Protein 3NZN (pdb70)

CATH classification: 3.40.30.10

Organism: Methanosarcina mazei (strain ATCC BAA-159 / DSM 3647 / Goe1 / Go1 / JCM 11833 / OCM 88) (NCBI:txid192952)

Foldseek 3Di:
DFDADPVRHTFKDWADPFAELDEKEWEAAPPDVQQVVVVVLCVVLRYTYMYGHLVRDDDPVNVVSQVLCCVQPVVSAPTWMQGPVPDIDGTNDNVVVVVVSPD/DQDADPVRAGDFWDKDDFAELAAKEWEAAPDDDQQVVQVVLCVVVRYTYIYGHLVRDDDVVSVVVQVLQCVAPVVRHGTWMQGNSPHIDDTNDNVVVCVVSPD

Nearest PDB structures (foldseek):
  3nzn-assembly1_B-3  TM=1.010E+00  e=6.134E-22  Methanosarcina mazei
  5cax-assembly3_C  TM=9.239E-01  e=4.404E-15  Methanosarcina acetivorans C2A
  3ic4-assembly1_A  TM=9.135E-01  e=2.010E-07  Archaeoglobus fulgidus
  7pwe-assembly1_B  TM=8.779E-01  e=1.458E-06  Desulfotalea psychrophila LSv54
  5jpo-assembly1_A  TM=6.197E-01  e=1.443E+00  Homo sapiens

B-factor: mean 17.02, std 9.29, range [7.7, 99.97]

Sequence (206 aa):
SNAVNLFGQKDRGNHVSGVDRGKVIMYGLSTCVWCKKTKKLLTDLGVDFDYVYVDRLEGKEEEEAVEEVRRFNPSVSFPTTIINDEKAIVGFKEKEIRESLGFSNAVNLFGQKDRGNHVSGVDRGKVIMYGLSTCVWCKKTKKLLTDLGVDFDYVYVDRLEGKEEEEAVEEVRRFNPSVSFPTTIINDEKAIVGFKEKEIRESLGF

Structure (mmCIF, N/CA/C/O backbone):
data_3NZN
#
_entry.id   3NZN
#
_cell.length_a   109.423
_cell.length_b   31.542
_cell.length_c   57.935
_cell.angle_alpha   90.00
_cell.angle_beta   109.12
_cell.angle_gamma   90.00
#
_symmetry.space_group_name_H-M   'C 1 2 1'
#
loop_
_entity.id
_entity.type
_entity.pdbx_description
1 polymer Glutaredoxin
2 non-polymer GLYCEROL
3 non-polymer 'SULFATE ION'
4 water water
#
loop_
_atom_site.group_PDB
_atom_site.id
_atom_site.type_symbol
_atom_site.label_atom_id
_atom_site.label_alt_id
_atom_site.label_comp_id
_atom_site.label_asym_id
_atom_site.label_entity_id
_atom_site.label_seq_id
_atom_site.pdbx_PDB_ins_code
_atom_site.Cartn_x
_atom_site.Cartn_y
_atom_site.Cartn_z
_atom_site.occupancy
_atom_site.B_iso_or_equiv
_atom_site.auth_seq_id
_atom_site.auth_comp_id
_atom_site.auth_asym_id
_atom_site.auth_atom_id
_atom_site.pdbx_PDB_model_num
ATOM 1 N N . SER A 1 1 ? 36.745 16.174 2.980 1.00 13.01 1 SER A N 1
ATOM 2 C CA . SER A 1 1 ? 38.242 16.314 2.931 1.00 11.38 1 SER A CA 1
ATOM 3 C C . SER A 1 1 ? 38.768 15.933 4.308 1.00 11.79 1 SER A C 1
ATOM 4 O O . SER A 1 1 ? 38.034 15.842 5.243 1.00 11.68 1 SER A O 1
ATOM 7 N N . ASN A 1 2 ? 40.091 15.731 4.370 1.00 11.97 2 ASN A N 1
ATOM 8 C CA . ASN A 1 2 ? 40.730 15.484 5.679 1.00 12.51 2 ASN A CA 1
ATOM 9 C C . ASN A 1 2 ? 42.138 16.010 5.668 1.00 12.98 2 ASN A C 1
ATOM 10 O O . ASN A 1 2 ? 42.727 16.197 4.651 1.00 14.76 2 ASN A O 1
ATOM 15 N N . ALA A 1 3 ? 42.626 16.184 6.883 1.00 12.19 3 ALA A N 1
ATOM 16 C CA . ALA A 1 3 ? 43.990 16.634 7.138 1.00 11.68 3 ALA A CA 1
ATOM 17 C C . ALA A 1 3 ? 44.650 15.669 8.070 1.00 12.82 3 ALA A C 1
ATOM 18 O O . ALA A 1 3 ? 44.010 15.061 8.870 1.00 13.96 3 ALA A O 1
ATOM 20 N N . VAL A 1 4 ? 45.997 15.552 7.923 1.00 12.03 4 VAL A N 1
ATOM 21 C CA . VAL A 1 4 ? 46.841 14.781 8.859 1.00 13.07 4 VAL A CA 1
ATOM 22 C C . VAL A 1 4 ? 47.797 15.684 9.615 1.00 12.75 4 VAL A C 1
ATOM 23 O O . VAL A 1 4 ? 48.182 16.727 9.127 1.00 15.20 4 VAL A O 1
ATOM 27 N N . ASN A 1 5 ? 48.207 15.175 10.787 1.00 12.23 5 ASN A N 1
ATOM 28 C CA . ASN A 1 5 ? 49.294 15.789 11.531 1.00 12.05 5 ASN A CA 1
ATOM 29 C C . ASN A 1 5 ? 50.631 15.386 10.903 1.00 12.42 5 ASN A C 1
ATOM 30 O O . ASN A 1 5 ? 50.744 14.610 9.944 1.00 13.09 5 ASN A O 1
ATOM 35 N N . LEU A 1 6 ? 51.689 15.844 11.552 1.00 13.44 6 LEU A N 1
ATOM 36 C CA . LEU A 1 6 ? 53.101 15.586 11.059 1.00 13.52 6 LEU A CA 1
ATOM 37 C C . LEU A 1 6 ? 53.398 14.066 11.074 1.00 12.72 6 LEU A C 1
ATOM 38 O O . LEU A 1 6 ? 54.366 13.623 10.408 1.00 16.26 6 LEU A O 1
ATOM 43 N N . PHE A 1 7 ? 52.734 13.345 11.930 1.00 12.49 7 PHE A N 1
ATOM 44 C CA . PHE A 1 7 ? 52.968 11.948 12.129 1.00 12.67 7 PHE A CA 1
ATOM 45 C C . PHE A 1 7 ? 52.090 11.096 11.261 1.00 13.83 7 PHE A C 1
ATOM 46 O O . PHE A 1 7 ? 52.054 9.876 11.486 1.00 15.59 7 PHE A O 1
ATOM 54 N N . GLY A 1 8 ? 51.349 11.719 10.317 1.00 14.06 8 GLY A N 1
ATOM 55 C CA . GLY A 1 8 ? 50.574 11.001 9.391 1.00 14.22 8 GLY A CA 1
ATOM 56 C C . GLY A 1 8 ? 49.197 10.563 9.835 1.00 12.54 8 GLY A C 1
ATOM 57 O O . GLY A 1 8 ? 48.549 9.823 9.118 1.00 15.52 8 GLY A O 1
ATOM 58 N N . GLN A 1 9 ? 48.790 10.944 11.034 1.00 12.26 9 GLN A N 1
ATOM 59 C CA . GLN A 1 9 ? 47.524 10.594 11.597 1.00 12.59 9 GLN A CA 1
ATOM 60 C C . GLN A 1 9 ? 46.475 11.664 11.250 1.00 12.55 9 GLN A C 1
ATOM 61 O O . GLN A 1 9 ? 46.660 12.848 11.378 1.00 12.49 9 GLN A O 1
ATOM 67 N N . LYS A 1 10 ? 45.270 11.220 10.821 1.00 12.93 10 LYS A N 1
ATOM 68 C CA . LYS A 1 10 ? 44.184 12.080 10.540 1.00 12.34 10 LYS A CA 1
ATOM 69 C C . LYS A 1 10 ? 43.779 12.879 11.755 1.00 11.80 10 LYS A C 1
ATOM 70 O O . LYS A 1 10 ? 43.542 12.275 12.825 1.00 14.77 10 LYS A O 1
ATOM 76 N N . ASP A 1 11 ? 43.761 14.210 11.635 1.00 10.68 11 ASP A N 1
ATOM 77 C CA . ASP A 1 11 ? 43.423 15.022 12.785 1.00 11.50 11 ASP A CA 1
ATOM 78 C C . ASP A 1 11 ? 42.144 15.879 12.597 1.00 10.62 11 ASP A C 1
ATOM 79 O O . ASP A 1 11 ? 41.660 16.433 13.523 1.00 11.99 11 ASP A O 1
ATOM 84 N N . ARG A 1 12 ? 41.623 15.940 11.348 1.00 11.19 12 ARG A N 1
ATOM 85 C CA . ARG A 1 12 ? 40.431 16.753 11.029 1.00 11.82 12 ARG A CA 1
ATOM 86 C C . ARG A 1 12 ? 39.845 16.210 9.785 1.00 11.73 12 ARG A C 1
ATOM 87 O O . ARG A 1 12 ? 40.524 15.736 8.919 1.00 12.73 12 ARG A O 1
ATOM 95 N N . GLY A 1 13 ? 38.518 16.332 9.678 1.00 13.01 13 GLY A N 1
ATOM 96 C CA . GLY A 1 13 ? 37.776 16.115 8.415 1.00 13.76 13 GLY A CA 1
ATOM 97 C C . GLY A 1 13 ? 36.706 17.173 8.268 1.00 12.44 13 GLY A C 1
ATOM 98 O O . GLY A 1 13 ? 36.140 17.639 9.204 1.00 13.89 13 GLY A O 1
ATOM 99 N N . ASN A 1 14 ? 36.362 17.398 6.997 1.00 11.66 14 ASN A N 1
ATOM 100 C CA . ASN A 1 14 ? 35.298 18.344 6.621 1.00 12.93 14 ASN A CA 1
ATOM 101 C C . ASN A 1 14 ? 34.433 17.725 5.558 1.00 12.19 14 ASN A C 1
ATOM 102 O O . ASN A 1 14 ? 34.888 17.501 4.503 1.00 14.45 14 ASN A O 1
ATOM 107 N N . HIS A 1 15 ? 33.226 17.446 5.979 1.00 12.47 15 HIS A N 1
ATOM 108 C CA . HIS A 1 15 ? 32.251 16.904 5.034 1.00 12.42 15 HIS A CA 1
ATOM 109 C C . HIS A 1 15 ? 31.392 18.068 4.547 1.00 12.23 15 HIS A C 1
ATOM 110 O O . HIS A 1 15 ? 30.595 18.624 5.307 1.00 13.77 15 HIS A O 1
ATOM 117 N N . VAL A 1 16 ? 31.501 18.408 3.273 1.00 12.31 16 VAL A N 1
ATOM 118 C CA . VAL A 1 16 ? 30.906 19.586 2.706 1.00 12.87 16 VAL A CA 1
ATOM 119 C C . VAL A 1 16 ? 30.279 19.245 1.334 1.00 12.98 16 VAL A C 1
ATOM 120 O O . VAL A 1 16 ? 30.200 20.081 0.429 1.00 18.12 16 VAL A O 1
ATOM 124 N N . SER A 1 17 ? 29.675 18.063 1.247 1.00 12.90 17 SER A N 1
ATOM 125 C CA . SER A 1 17 ? 29.012 17.602 0.051 1.00 13.10 17 SER A CA 1
ATOM 126 C C . SER A 1 17 ? 27.604 17.106 0.260 1.00 13.06 17 SER A C 1
ATOM 127 O O . SER A 1 17 ? 27.074 16.464 -0.584 1.00 17.23 17 SER A O 1
ATOM 130 N N . GLY A 1 18 ? 27.031 17.474 1.394 1.00 12.11 18 GLY A N 1
ATOM 131 C CA . GLY A 1 18 ? 25.658 17.130 1.702 1.00 11.89 18 GLY A CA 1
ATOM 132 C C . GLY A 1 18 ? 24.819 18.338 1.897 1.00 11.42 18 GLY A C 1
ATOM 133 O O . GLY A 1 18 ? 24.889 19.260 1.073 1.00 13.44 18 GLY A O 1
ATOM 134 N N . VAL A 1 19 ? 23.995 18.356 2.928 1.00 10.95 19 VAL A N 1
ATOM 135 C CA . VAL A 1 19 ? 23.085 19.459 3.173 1.00 11.82 19 VAL A CA 1
ATOM 136 C C . VAL A 1 19 ? 23.680 20.543 3.986 1.00 11.36 19 VAL A C 1
ATOM 137 O O . VAL A 1 19 ? 24.249 20.266 5.105 1.00 10.76 19 VAL A O 1
ATOM 141 N N . ASP A 1 20 ? 23.691 21.776 3.483 1.00 11.55 20 ASP A N 1
ATOM 142 C CA . ASP A 1 20 ? 24.232 22.896 4.258 1.00 11.26 20 ASP A CA 1
ATOM 143 C C . ASP A 1 20 ? 23.287 23.222 5.389 1.00 11.26 20 ASP A C 1
ATOM 144 O O . ASP A 1 20 ? 22.159 23.707 5.159 1.00 11.63 20 ASP A O 1
ATOM 149 N N . ARG A 1 21 ? 23.745 23.039 6.632 1.00 11.11 21 ARG A N 1
ATOM 150 C CA . ARG A 1 21 ? 23.079 23.507 7.824 1.00 10.51 21 ARG A CA 1
ATOM 151 C C . ARG A 1 21 ? 23.936 24.564 8.567 1.00 10.50 21 ARG A C 1
ATOM 152 O O . ARG A 1 21 ? 23.756 24.761 9.754 1.00 10.89 21 ARG A O 1
ATOM 160 N N . GLY A 1 22 ? 24.825 25.188 7.832 1.00 10.73 22 GLY A N 1
ATOM 161 C CA . GLY A 1 22 ? 25.746 26.170 8.386 1.00 10.48 22 GLY A CA 1
ATOM 162 C C . GLY A 1 22 ? 26.955 25.499 9.062 1.00 10.36 22 GLY A C 1
ATOM 163 O O . GLY A 1 22 ? 27.270 24.357 8.847 1.00 11.74 22 GLY A O 1
ATOM 164 N N . LYS A 1 23 ? 27.611 26.218 9.944 1.00 11.28 23 LYS A N 1
ATOM 165 C CA . LYS A 1 23 ? 28.835 25.727 10.563 1.00 11.28 23 LYS A CA 1
ATOM 166 C C . LYS A 1 23 ? 28.417 24.707 11.625 1.00 10.73 23 LYS A C 1
ATOM 167 O O . LYS A 1 23 ? 27.723 25.034 12.567 1.00 13.27 23 LYS A O 1
ATOM 173 N N . VAL A 1 24 ? 28.903 23.499 11.500 1.00 9.61 24 VAL A N 1
ATOM 174 C CA . VAL A 1 24 ? 28.687 22.456 12.465 1.00 10.09 24 VAL A CA 1
ATOM 175 C C . VAL A 1 24 ? 30.065 21.783 12.679 1.00 9.15 24 VAL A C 1
ATOM 176 O O . VAL A 1 24 ? 30.609 21.284 11.735 1.00 11.02 24 VAL A O 1
ATOM 180 N N . ILE A 1 25 ? 30.536 21.799 13.938 1.00 9.96 25 ILE A N 1
ATOM 181 C CA . ILE A 1 25 ? 31.877 21.247 14.228 1.00 9.99 25 ILE A CA 1
ATOM 182 C C . ILE A 1 25 ? 31.834 20.386 15.490 1.00 9.38 25 ILE A C 1
ATOM 183 O O . ILE A 1 25 ? 31.363 20.774 16.466 1.00 10.16 25 ILE A O 1
ATOM 188 N N . MET A 1 26 ? 32.297 19.154 15.290 1.00 8.68 26 MET A N 1
ATOM 189 C CA . MET A 1 26 ? 32.448 18.244 16.428 1.00 8.85 26 MET A CA 1
ATOM 190 C C . MET A 1 26 ? 33.940 18.156 16.853 1.00 8.81 26 MET A C 1
ATOM 191 O O . MET A 1 26 ? 34.747 17.810 16.092 1.00 10.20 26 MET A O 1
ATOM 196 N N . TYR A 1 27 ? 34.181 18.598 18.090 1.00 8.44 27 TYR A N 1
ATOM 197 C CA . TYR A 1 27 ? 35.482 18.339 18.743 1.00 8.96 27 TYR A CA 1
ATOM 198 C C . TYR A 1 27 ? 35.415 17.002 19.476 1.00 9.48 27 TYR A C 1
ATOM 199 O O . TYR A 1 27 ? 34.610 16.787 20.261 1.00 9.68 27 TYR A O 1
ATOM 208 N N . GLY A 1 28 ? 36.380 16.145 19.122 1.00 9.40 28 GLY A N 1
ATOM 209 C CA . GLY A 1 28 ? 36.417 14.834 19.724 1.00 9.48 28 GLY A CA 1
ATOM 210 C C . GLY A 1 28 ? 37.850 14.361 20.019 1.00 9.34 28 GLY A C 1
ATOM 211 O O . GLY A 1 28 ? 38.801 15.135 19.852 1.00 9.97 28 GLY A O 1
ATOM 212 N N . LEU A 1 29 ? 37.973 13.121 20.395 1.00 10.14 29 LEU A N 1
ATOM 213 C CA . LEU A 1 29 ? 39.262 12.449 20.539 1.00 10.66 29 LEU A CA 1
ATOM 214 C C . LEU A 1 29 ? 39.264 11.250 19.590 1.00 10.85 29 LEU A C 1
ATOM 215 O O . LEU A 1 29 ? 38.218 10.642 19.377 1.00 12.07 29 LEU A O 1
ATOM 220 N N . SER A 1 30 ? 40.416 10.881 19.072 1.00 11.27 30 SER A N 1
ATOM 221 C CA . SER A 1 30 ? 40.533 9.798 18.180 1.00 12.97 30 SER A CA 1
ATOM 222 C C . SER A 1 30 ? 40.138 8.421 18.752 1.00 13.47 30 SER A C 1
ATOM 223 O O . SER A 1 30 ? 39.748 7.528 18.070 1.00 17.93 30 SER A O 1
ATOM 226 N N . THR A 1 31 ? 40.316 8.313 20.054 1.00 14.31 31 THR A N 1
ATOM 227 C CA . THR A 1 31 ? 39.952 7.173 20.904 1.00 17.04 31 THR A CA 1
ATOM 228 C C . THR A 1 31 ? 38.778 7.599 21.744 1.00 18.57 31 THR A C 1
ATOM 229 O O . THR A 1 31 ? 38.982 8.280 22.707 1.00 21.55 31 THR A O 1
ATOM 233 N N . CYS A 1 32 ? 37.573 7.577 21.276 1.00 16.84 32 CYS A N 1
ATOM 234 C CA . CYS A 1 32 ? 36.420 8.024 22.038 1.00 14.34 32 CYS A CA 1
ATOM 235 C C . CYS A 1 32 ? 35.203 7.422 21.298 1.00 13.98 32 CYS A C 1
ATOM 236 O O . CYS A 1 32 ? 34.791 7.864 20.242 1.00 13.48 32 CYS A O 1
ATOM 239 N N . VAL A 1 33 ? 34.649 6.383 21.886 1.00 13.47 33 VAL A N 1
ATOM 240 C CA . VAL A 1 33 ? 33.480 5.661 21.315 1.00 15.05 33 VAL A CA 1
ATOM 241 C C . VAL A 1 33 ? 32.312 6.554 21.096 1.00 12.39 33 VAL A C 1
ATOM 242 O O . VAL A 1 33 ? 31.627 6.425 20.083 1.00 14.34 33 VAL A O 1
ATOM 246 N N . TRP A 1 34 ? 32.028 7.454 22.006 1.00 12.22 34 TRP A N 1
ATOM 247 C CA . TRP A 1 34 ? 30.906 8.324 21.843 1.00 12.86 34 TRP A CA 1
ATOM 248 C C . TRP A 1 34 ? 31.110 9.403 20.812 1.00 10.71 34 TRP A C 1
ATOM 249 O O . TRP A 1 34 ? 30.156 9.882 20.199 1.00 11.55 34 TRP A O 1
ATOM 260 N N . CYS A 1 35 ? 32.370 9.799 20.631 1.00 11.68 35 CYS A N 1
ATOM 261 C CA . CYS A 1 35 ? 32.720 10.710 19.559 1.00 10.25 35 CYS A CA 1
ATOM 262 C C . CYS A 1 35 ? 32.456 10.026 18.250 1.00 10.50 35 CYS A C 1
ATOM 263 O O . CYS A 1 35 ? 31.874 10.618 17.316 1.00 11.60 35 CYS A O 1
ATOM 266 N N . LYS A 1 36 ? 32.824 8.755 18.116 1.00 11.34 36 LYS A N 1
ATOM 267 C CA . LYS A 1 36 ? 32.602 8.050 16.861 1.00 11.49 36 LYS A CA 1
ATOM 268 C C . LYS A 1 36 ? 31.096 7.877 16.588 1.00 11.32 36 LYS A C 1
ATOM 269 O O . LYS A 1 36 ? 30.641 8.006 15.456 1.00 12.04 36 LYS A O 1
ATOM 275 N N . LYS A 1 37 ? 30.331 7.646 17.637 1.00 11.19 37 LYS A N 1
ATOM 276 C CA . LYS A 1 37 ? 28.904 7.509 17.466 1.00 11.91 37 LYS A CA 1
ATOM 277 C C . LYS A 1 37 ? 28.293 8.847 17.038 1.00 10.72 37 LYS A C 1
ATOM 278 O O . LYS A 1 37 ? 27.334 8.878 16.238 1.00 11.41 37 LYS A O 1
ATOM 284 N N . THR A 1 38 ? 28.762 9.966 17.550 1.00 10.69 38 THR A N 1
ATOM 285 C CA . THR A 1 38 ? 28.342 11.277 17.104 1.00 10.06 38 THR A CA 1
ATOM 286 C C . THR A 1 38 ? 28.708 11.560 15.692 1.00 10.01 38 THR A C 1
ATOM 287 O O . THR A 1 38 ? 27.823 12.051 14.905 1.00 10.33 38 THR A O 1
ATOM 291 N N . LYS A 1 39 ? 29.908 11.241 15.244 1.00 10.50 39 LYS A N 1
ATOM 292 C CA . LYS A 1 39 ? 30.285 11.352 13.877 1.00 10.75 39 LYS A CA 1
ATOM 293 C C . LYS A 1 39 ? 29.355 10.532 12.972 1.00 10.63 39 LYS A C 1
ATOM 294 O O . LYS A 1 39 ? 28.978 11.006 11.921 1.00 10.69 39 LYS A O 1
ATOM 300 N N . LYS A 1 40 ? 29.066 9.300 13.387 1.00 10.58 40 LYS A N 1
ATOM 301 C CA . LYS A 1 40 ? 28.160 8.443 12.611 1.00 10.71 40 LYS A CA 1
ATOM 302 C C . LYS A 1 40 ? 26.759 9.063 12.495 1.00 9.63 40 LYS A C 1
ATOM 303 O O . LYS A 1 40 ? 26.146 8.958 11.428 1.00 10.86 40 LYS A O 1
ATOM 309 N N . LEU A 1 41 ? 26.256 9.660 13.558 1.00 9.93 41 LEU A N 1
ATOM 310 C CA . LEU A 1 41 ? 24.941 10.337 13.506 1.00 9.73 41 LEU A CA 1
ATOM 311 C C . LEU A 1 41 ? 25.017 11.447 12.521 1.00 9.82 41 LEU A C 1
ATOM 312 O O . LEU A 1 41 ? 24.074 11.578 11.653 1.00 10.12 41 LEU A O 1
ATOM 317 N N . LEU A 1 42 ? 26.017 12.342 12.564 1.00 9.25 42 LEU A N 1
ATOM 318 C CA . LEU A 1 42 ? 26.135 13.436 11.639 1.00 8.86 42 LEU A CA 1
ATOM 319 C C . LEU A 1 42 ? 26.238 12.935 10.209 1.00 9.74 42 LEU A C 1
ATOM 320 O O . LEU A 1 42 ? 25.578 13.522 9.321 1.00 10.43 42 LEU A O 1
ATOM 325 N N . THR A 1 43 ? 26.961 11.856 9.995 1.00 9.46 43 THR A N 1
ATOM 326 C CA . THR A 1 43 ? 27.078 11.281 8.686 1.00 10.59 43 THR A CA 1
ATOM 327 C C . THR A 1 43 ? 25.662 10.780 8.218 1.00 10.16 43 THR A C 1
ATOM 328 O O . THR A 1 43 ? 25.243 11.003 7.101 1.00 10.63 43 THR A O 1
ATOM 332 N N . ASP A 1 44 ? 24.972 10.095 9.109 1.00 9.85 44 ASP A N 1
ATOM 333 C CA . ASP A 1 44 ? 23.697 9.478 8.740 1.00 10.05 44 ASP A CA 1
ATOM 334 C C . ASP A 1 44 ? 22.613 10.493 8.533 1.00 9.74 44 ASP A C 1
ATOM 335 O O . ASP A 1 44 ? 21.623 10.174 7.823 1.00 11.11 44 ASP A O 1
ATOM 340 N N . LEU A 1 45 ? 22.717 11.701 9.080 1.00 9.59 45 LEU A N 1
ATOM 341 C CA . LEU A 1 45 ? 21.755 12.816 8.847 1.00 9.60 45 LEU A CA 1
ATOM 342 C C . LEU A 1 45 ? 22.034 13.477 7.544 1.00 9.30 45 LEU A C 1
ATOM 343 O O . LEU A 1 45 ? 21.214 14.263 7.047 1.00 10.68 45 LEU A O 1
ATOM 348 N N . GLY A 1 46 ? 23.236 13.268 6.937 1.00 9.76 46 GLY A N 1
ATOM 349 C CA . GLY A 1 46 ? 23.503 13.872 5.595 1.00 9.99 46 GLY A CA 1
ATOM 350 C C . GLY A 1 46 ? 23.891 15.323 5.628 1.00 8.99 46 GLY A C 1
ATOM 351 O O . GLY A 1 46 ? 23.893 15.956 4.590 1.00 10.48 46 GLY A O 1
ATOM 352 N N . VAL A 1 47 ? 24.186 15.847 6.824 1.00 9.44 47 VAL A N 1
ATOM 353 C CA . VAL A 1 47 ? 24.515 17.278 6.994 1.00 9.82 47 VAL A CA 1
ATOM 354 C C . VAL A 1 47 ? 26.045 17.546 6.709 1.00 9.53 47 VAL A C 1
ATOM 355 O O . VAL A 1 47 ? 26.861 16.648 6.921 1.00 10.95 47 VAL A O 1
ATOM 359 N N . ASP A 1 48 ? 26.321 18.704 6.282 1.00 9.62 48 ASP A N 1
ATOM 360 C CA . ASP A 1 48 ? 27.726 19.170 6.213 1.00 9.12 48 ASP A CA 1
ATOM 361 C C . ASP A 1 48 ? 28.155 19.364 7.669 1.00 8.92 48 ASP A C 1
ATOM 362 O O . ASP A 1 48 ? 27.524 19.914 8.517 1.00 9.93 48 ASP A O 1
ATOM 367 N N . PHE A 1 49 ? 29.415 18.891 7.952 1.00 9.39 49 PHE A N 1
ATOM 368 C CA . PHE A 1 49 ? 30.024 19.102 9.285 1.00 9.41 49 PHE A CA 1
ATOM 369 C C . PHE A 1 49 ? 31.537 18.881 9.150 1.00 9.11 49 PHE A C 1
ATOM 370 O O . PHE A 1 49 ? 31.997 18.235 8.303 1.00 9.78 49 PHE A O 1
ATOM 378 N N . ASP A 1 50 ? 32.182 19.521 10.137 1.00 9.86 50 ASP A N 1
ATOM 379 C CA . ASP A 1 50 ? 33.611 19.274 10.370 1.00 9.48 50 ASP A CA 1
ATOM 380 C C . ASP A 1 50 ? 33.755 18.518 11.684 1.00 9.46 50 ASP A C 1
ATOM 381 O O . ASP A 1 50 ? 33.021 18.643 12.582 1.00 9.63 50 ASP A O 1
ATOM 386 N N . TYR A 1 51 ? 34.921 17.821 11.748 1.00 10.65 51 TYR A N 1
ATOM 387 C CA . TYR A 1 51 ? 35.333 17.176 13.025 1.00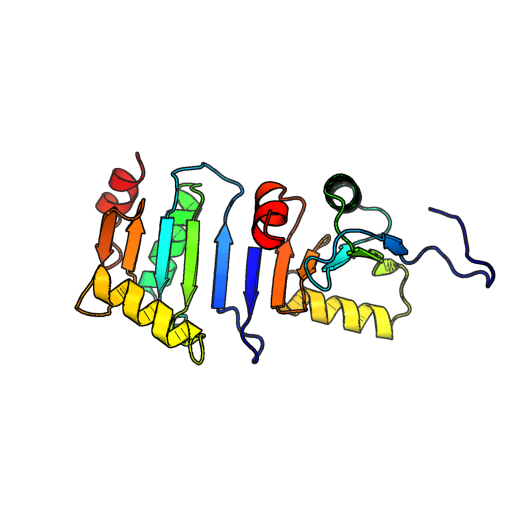 10.88 51 TYR A CA 1
ATOM 388 C C . TYR A 1 51 ? 36.871 17.371 13.184 1.00 11.04 51 TYR A C 1
ATOM 389 O O . TYR A 1 51 ? 37.585 17.528 12.243 1.00 11.72 51 TYR A O 1
ATOM 398 N N . VAL A 1 52 ? 37.202 17.400 14.482 1.00 9.77 52 VAL A N 1
ATOM 399 C CA . VAL A 1 52 ? 38.637 17.605 14.912 1.00 9.73 52 VAL A CA 1
ATOM 400 C C . VAL A 1 52 ? 38.877 16.615 16.016 1.00 10.72 52 VAL A C 1
ATOM 401 O O . VAL A 1 52 ? 38.143 16.481 16.957 1.00 11.73 52 VAL A O 1
ATOM 405 N N . TYR A 1 53 ? 40.074 15.909 15.863 1.00 9.70 53 TYR A N 1
ATOM 406 C CA . TYR A 1 53 ? 40.531 15.039 16.922 1.00 9.88 53 TYR A CA 1
ATOM 407 C C . TYR A 1 53 ? 41.596 15.782 17.754 1.00 9.32 53 TYR A 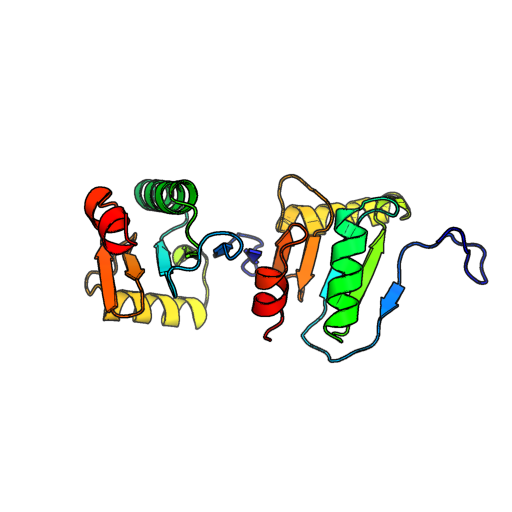C 1
ATOM 408 O O . TYR A 1 53 ? 42.765 15.958 17.252 1.00 10.37 53 TYR A O 1
ATOM 417 N N . VAL A 1 54 ? 41.220 16.312 18.827 1.00 9.98 54 VAL A N 1
ATOM 418 C CA . VAL A 1 54 ? 42.037 17.264 19.569 1.00 11.43 54 VAL A CA 1
ATOM 419 C C . VAL A 1 54 ? 43.370 16.504 20.071 1.00 11.69 54 VAL A C 1
ATOM 420 O O . VAL A 1 54 ? 44.423 17.217 20.071 1.00 13.34 54 VAL A O 1
ATOM 424 N N . ASP A 1 55 ? 43.278 15.274 20.345 1.00 12.54 55 ASP A N 1
ATOM 425 C CA . ASP A 1 55 ? 44.483 14.565 20.801 1.00 13.57 55 ASP A CA 1
ATOM 426 C C . ASP A 1 55 ? 45.439 14.342 19.691 1.00 14.35 55 ASP A C 1
ATOM 427 O O . ASP A 1 55 ? 46.600 13.945 19.986 1.00 18.95 55 ASP A O 1
ATOM 432 N N . ARG A 1 56 ? 45.153 14.592 18.424 1.00 12.08 56 ARG A N 1
ATOM 433 C CA . ARG A 1 56 ? 46.046 14.487 17.316 1.00 11.31 56 ARG A CA 1
ATOM 434 C C . ARG A 1 56 ? 46.635 15.804 16.893 1.00 11.26 56 ARG A C 1
ATOM 435 O O . ARG A 1 56 ? 47.361 15.870 15.952 1.00 12.79 56 ARG A O 1
ATOM 443 N N . LEU A 1 57 ? 46.289 16.854 17.602 1.00 13.57 57 LEU A N 1
ATOM 444 C CA . LEU A 1 57 ? 46.831 18.172 17.289 1.00 15.22 57 LEU A CA 1
ATOM 445 C C . LEU A 1 57 ? 48.058 18.436 18.129 1.00 16.25 57 LEU A C 1
ATOM 446 O O . LEU A 1 57 ? 48.173 17.912 19.218 1.00 19.17 57 LEU A O 1
ATOM 451 N N . GLU A 1 58 ? 48.820 19.429 17.686 1.00 19.16 58 GLU A N 1
ATOM 452 C CA . GLU A 1 58 ? 50.053 19.843 18.227 1.00 20.54 58 GLU A CA 1
ATOM 453 C C . GLU A 1 58 ? 50.107 21.348 18.371 1.00 18.48 58 GLU A C 1
ATOM 454 O O . GLU A 1 58 ? 49.492 22.030 17.599 1.00 20.22 58 GLU A O 1
ATOM 460 N N . GLY A 1 59 ? 50.972 21.831 19.270 1.00 17.23 59 GLY A N 1
ATOM 461 C CA . GLY A 1 59 ? 51.322 23.194 19.340 1.00 16.83 59 GLY A CA 1
ATOM 462 C C . GLY A 1 59 ? 50.142 24.113 19.389 1.00 15.83 59 GLY A C 1
ATOM 463 O O . GLY A 1 59 ? 49.166 23.851 20.128 1.00 15.66 59 GLY A O 1
ATOM 464 N N . LYS A 1 60 ? 50.178 25.201 18.613 1.00 16.90 60 LYS A N 1
ATOM 465 C CA . LYS A 1 60 ? 49.216 26.224 18.724 1.00 16.86 60 LYS A CA 1
ATOM 466 C C . LYS A 1 60 ? 47.851 25.682 18.290 1.00 15.51 60 LYS A C 1
ATOM 467 O O . LYS A 1 60 ? 46.806 26.158 18.766 1.00 16.36 60 LYS A O 1
ATOM 473 N N . GLU A 1 61 ? 47.804 24.765 17.337 1.00 16.44 61 GLU A N 1
ATOM 474 C CA . GLU A 1 61 ? 46.552 24.238 16.953 1.00 15.92 61 GLU A CA 1
ATOM 475 C C . GLU A 1 61 ? 45.844 23.523 18.099 1.00 13.45 61 GLU A C 1
ATOM 476 O O . GLU A 1 61 ? 44.612 23.613 18.169 1.00 14.63 61 GLU A O 1
ATOM 482 N N . GLU A 1 62 ? 46.541 22.723 18.854 1.00 13.80 62 GLU A N 1
ATOM 483 C CA . GLU A 1 62 ? 45.951 22.035 19.992 1.00 12.71 62 GLU A CA 1
ATOM 484 C C . GLU A 1 62 ? 45.495 23.029 21.021 1.00 12.22 62 GLU A C 1
ATOM 485 O O . GLU A 1 62 ? 44.377 22.933 21.503 1.00 12.54 62 GLU A O 1
ATOM 491 N N . GLU A 1 63 ? 46.267 24.080 21.255 1.00 12.19 63 GLU A N 1
ATOM 492 C CA . GLU A 1 63 ? 45.936 25.085 22.233 1.00 12.08 63 GLU A CA 1
ATOM 493 C C . GLU A 1 63 ? 44.611 25.769 21.819 1.00 12.81 63 GLU A C 1
ATOM 494 O O . GLU A 1 63 ? 43.712 25.982 22.634 1.00 13.78 63 GLU A O 1
ATOM 500 N N . GLU A 1 64 ? 44.546 26.176 20.563 1.00 12.15 64 GLU A N 1
ATOM 501 C CA . GLU A 1 64 ? 43.423 26.873 20.046 1.00 13.07 64 GLU A CA 1
ATOM 502 C C . GLU A 1 64 ? 42.139 25.988 20.068 1.00 12.26 64 GLU A C 1
ATOM 503 O O . GLU A 1 64 ? 41.032 26.433 20.365 1.00 13.15 64 GLU A O 1
ATOM 509 N N . ALA A 1 65 ? 42.272 24.691 19.808 1.00 12.29 65 ALA A N 1
ATOM 510 C CA . ALA A 1 65 ? 41.121 23.793 19.851 1.00 11.89 65 ALA A CA 1
ATOM 511 C C . ALA A 1 65 ? 40.603 23.680 21.253 1.00 10.57 65 ALA A C 1
ATOM 512 O O . ALA A 1 65 ? 39.370 23.704 21.465 1.00 11.35 65 ALA A O 1
ATOM 514 N N . VAL A 1 66 ? 41.496 23.494 22.242 1.00 11.12 66 VAL A N 1
ATOM 515 C CA . VAL A 1 66 ? 41.058 23.388 23.596 1.00 10.22 66 VAL A CA 1
ATOM 516 C C . VAL A 1 66 ? 40.385 24.663 24.040 1.00 10.74 66 VAL A C 1
ATOM 517 O O . VAL A 1 66 ? 39.392 24.620 24.758 1.00 11.91 66 VAL A O 1
ATOM 521 N N . GLU A 1 67 ? 40.943 25.814 23.682 1.00 12.09 67 GLU A N 1
ATOM 522 C CA . GLU A 1 67 ? 40.294 27.046 24.056 1.00 12.82 67 GLU A CA 1
ATOM 523 C C . GLU A 1 67 ? 38.917 27.156 23.444 1.00 12.79 67 GLU A C 1
ATOM 524 O O . GLU A 1 67 ? 38.003 27.700 24.098 1.00 13.50 67 GLU A O 1
ATOM 530 N N . GLU A 1 68 ? 38.735 26.718 22.209 1.00 12.11 68 GLU A N 1
ATOM 531 C CA . GLU A 1 68 ? 37.409 26.762 21.612 1.00 12.50 68 GLU A CA 1
ATOM 532 C C . GLU A 1 68 ? 36.409 25.851 22.359 1.00 12.18 68 GLU A C 1
ATOM 533 O O . GLU A 1 68 ? 35.280 26.248 22.600 1.00 13.78 68 GLU A O 1
ATOM 539 N N . VAL A 1 69 ? 36.820 24.628 22.661 1.00 11.13 69 VAL A N 1
ATOM 540 C CA . VAL A 1 69 ? 35.992 23.751 23.432 1.00 11.32 69 VAL A CA 1
ATOM 541 C C . VAL A 1 69 ? 35.668 24.379 24.779 1.00 11.30 69 VAL A C 1
ATOM 542 O O . VAL A 1 69 ? 34.561 24.406 25.221 1.00 12.53 69 VAL A O 1
ATOM 546 N N . ARG A 1 70 ? 36.690 24.918 25.480 1.00 11.73 70 ARG A N 1
ATOM 547 C CA . ARG A 1 70 ? 36.421 25.463 26.795 1.00 12.26 70 ARG A CA 1
ATOM 548 C C . ARG A 1 70 ? 35.412 26.619 26.806 1.00 11.89 70 ARG A C 1
ATOM 549 O O . ARG A 1 70 ? 34.664 26.739 27.657 1.00 13.04 70 ARG A O 1
ATOM 557 N N . ARG A 1 71 ? 35.482 27.412 25.769 1.00 12.36 71 ARG A N 1
ATOM 558 C CA . ARG A 1 71 ? 34.531 28.546 25.612 1.00 14.00 71 ARG A CA 1
ATOM 559 C C . ARG A 1 71 ? 33.058 28.081 25.684 1.00 13.49 71 ARG A C 1
ATOM 560 O O . ARG A 1 71 ? 32.248 28.695 26.316 1.00 16.35 71 ARG A O 1
ATOM 568 N N . PHE A 1 72 ? 32.790 26.945 25.027 1.00 12.34 72 PHE A N 1
ATOM 569 C CA . PHE A 1 72 ? 31.452 26.428 24.882 1.00 12.53 72 PHE A CA 1
ATOM 570 C C . PHE A 1 72 ? 31.124 25.340 25.911 1.00 13.21 72 PHE A C 1
ATOM 571 O O . PHE A 1 72 ? 29.977 24.964 26.127 1.00 16.76 72 PHE A O 1
ATOM 579 N N . ASN A 1 73 ? 32.160 24.808 26.546 1.00 12.02 73 ASN A N 1
ATOM 580 C CA . ASN A 1 73 ? 32.066 23.640 27.416 1.00 11.17 73 ASN A CA 1
ATOM 581 C C . ASN A 1 73 ? 33.243 23.702 28.407 1.00 11.60 73 ASN A C 1
ATOM 582 O O . ASN A 1 73 ? 34.292 23.149 28.195 1.00 11.55 73 ASN A O 1
ATOM 587 N N . PRO A 1 74 ? 33.014 24.374 29.549 1.00 13.26 74 PRO A N 1
ATOM 588 C CA . PRO A 1 74 ? 34.069 24.504 30.520 1.00 14.78 74 PRO A CA 1
ATOM 589 C C . PRO A 1 74 ? 34.683 23.239 31.068 1.00 15.19 74 PRO A C 1
ATOM 590 O O . PRO A 1 74 ? 35.814 23.286 31.630 1.00 17.03 74 PRO A O 1
ATOM 594 N N . SER A 1 75 ? 33.959 22.156 30.963 1.00 14.01 75 SER A N 1
ATOM 595 C CA . SER A 1 75 ? 34.460 20.852 31.369 1.00 13.91 75 SER A CA 1
ATOM 596 C C . SER A 1 75 ? 35.604 20.358 30.478 1.00 14.25 75 SER A C 1
ATOM 597 O O . SER A 1 75 ? 36.307 19.356 30.826 1.00 16.95 75 SER A O 1
ATOM 600 N N . VAL A 1 76 ? 35.711 20.884 29.260 1.00 12.11 76 VAL A N 1
ATOM 601 C CA . VAL A 1 76 ? 36.649 20.367 28.271 1.00 11.81 76 VAL A CA 1
ATOM 602 C C . VAL A 1 76 ? 36.529 18.877 28.186 1.00 11.65 76 VAL A C 1
ATOM 603 O O . VAL A 1 76 ? 37.424 18.065 28.425 1.00 12.89 76 VAL A O 1
ATOM 607 N N . SER A 1 77 ? 35.341 18.483 27.673 1.00 10.63 77 SER A N 1
ATOM 608 C CA . SER A 1 77 ? 34.968 17.102 27.511 1.00 10.68 77 SER A CA 1
ATOM 609 C C . SER A 1 77 ? 34.503 16.858 26.067 1.00 8.78 77 SER A C 1
ATOM 610 O O . SER A 1 77 ? 34.221 17.794 25.328 1.00 10.87 77 SER A O 1
ATOM 613 N N . PHE A 1 78 ? 34.429 15.590 25.730 1.00 9.30 78 PHE A N 1
ATOM 614 C CA . PHE A 1 78 ? 34.323 15.178 24.324 1.00 9.13 78 PHE A CA 1
ATOM 615 C C . PHE A 1 78 ? 33.314 14.043 24.185 1.00 9.49 78 PHE A C 1
ATOM 616 O O . PHE A 1 78 ? 33.312 13.104 24.978 1.00 10.71 78 PHE A O 1
ATOM 624 N N . PRO A 1 79 ? 32.447 14.073 23.145 1.00 8.87 79 PRO A N 1
ATOM 625 C CA . PRO A 1 79 ? 32.448 15.092 22.150 1.00 9.19 79 PRO A CA 1
ATOM 626 C C . PRO A 1 79 ? 31.807 16.400 22.593 1.00 8.66 79 PRO A C 1
ATOM 627 O O . PRO A 1 79 ? 30.937 16.405 23.444 1.00 9.43 79 PRO A O 1
ATOM 631 N N . THR A 1 80 ? 32.238 17.503 21.992 1.00 9.11 80 THR A N 1
ATOM 632 C CA . THR A 1 80 ? 31.525 18.783 22.058 1.00 8.98 80 THR A CA 1
ATOM 633 C C . THR A 1 80 ? 31.254 19.160 20.588 1.00 9.24 80 THR A C 1
ATOM 634 O O . THR A 1 80 ? 32.127 19.346 19.779 1.00 9.56 80 THR A O 1
ATOM 638 N N . THR A 1 81 ? 29.913 19.278 20.305 1.00 9.20 81 THR A N 1
ATOM 639 C CA . THR A 1 81 ? 29.459 19.628 18.965 1.00 8.94 81 THR A CA 1
ATOM 640 C C . THR A 1 81 ? 28.889 21.022 19.011 1.00 9.52 81 THR A C 1
ATOM 641 O O . THR A 1 81 ? 27.992 21.269 19.835 1.00 9.99 81 THR A O 1
ATOM 645 N N . ILE A 1 82 ? 29.414 21.896 18.213 1.00 8.93 82 ILE A N 1
ATOM 646 C CA . ILE A 1 82 ? 29.041 23.325 18.223 1.00 9.99 82 ILE A CA 1
ATOM 647 C C . ILE A 1 82 ? 28.321 23.604 16.910 1.00 9.16 82 ILE A C 1
ATOM 648 O O . ILE A 1 82 ? 28.847 23.444 15.829 1.00 10.09 82 ILE A O 1
ATOM 653 N N . ILE A 1 83 ? 27.082 24.104 17.053 1.00 9.69 83 ILE A N 1
ATOM 654 C CA . ILE A 1 83 ? 26.177 24.297 15.943 1.00 9.79 83 ILE A CA 1
ATOM 655 C C . ILE A 1 83 ? 25.890 25.793 15.771 1.00 10.42 83 ILE A C 1
ATOM 656 O O . ILE A 1 83 ? 25.423 26.452 16.675 1.00 11.28 83 ILE A O 1
ATOM 661 N N . ASN A 1 84 ? 26.306 26.272 14.590 1.00 10.35 84 ASN A N 1
ATOM 662 C CA . ASN A 1 84 ? 26.078 27.675 14.183 1.00 10.76 84 ASN A CA 1
ATOM 663 C C . ASN A 1 84 ? 26.638 28.673 15.180 1.00 11.61 84 ASN A C 1
ATOM 664 O O . ASN A 1 84 ? 26.135 29.752 15.309 1.00 13.17 84 ASN A O 1
ATOM 669 N N . ASP A 1 85 ? 27.722 28.293 15.807 1.00 13.10 85 ASP A N 1
ATOM 670 C CA . ASP A 1 85 ? 28.473 29.148 16.784 1.00 14.41 85 ASP A CA 1
ATOM 671 C C . ASP A 1 85 ? 27.582 29.525 17.919 1.00 15.18 85 ASP A C 1
ATOM 672 O O . ASP A 1 85 ? 27.862 30.564 18.576 1.00 18.17 85 ASP A O 1
ATOM 677 N N . GLU A 1 86 ? 26.532 28.762 18.182 1.00 16.42 86 GLU A N 1
ATOM 678 C CA . GLU A 1 86 ? 25.529 29.159 19.174 1.00 19.03 86 GLU A CA 1
ATOM 679 C C . GLU A 1 86 ? 25.176 28.092 20.126 1.00 17.90 86 GLU A C 1
ATOM 680 O O . GLU A 1 86 ? 25.088 28.334 21.321 1.00 22.72 86 GLU A O 1
ATOM 686 N N . LYS A 1 87 ? 24.943 26.892 19.653 1.00 12.71 87 LYS A N 1
ATOM 687 C CA . LYS A 1 87 ? 24.426 25.843 20.494 1.00 11.67 87 LYS A CA 1
ATOM 688 C C . LYS A 1 87 ? 25.526 24.803 20.642 1.00 11.40 87 LYS A C 1
ATOM 689 O O . LYS A 1 87 ? 26.046 24.278 19.671 1.00 11.97 87 LYS A O 1
ATOM 695 N N . ALA A 1 88 ? 25.909 24.530 21.877 1.00 10.89 88 ALA A N 1
ATOM 696 C CA . ALA A 1 88 ? 26.900 23.492 22.180 1.00 12.02 88 ALA A CA 1
ATOM 697 C C . ALA A 1 88 ? 26.193 22.237 22.785 1.00 11.68 88 ALA A C 1
ATOM 69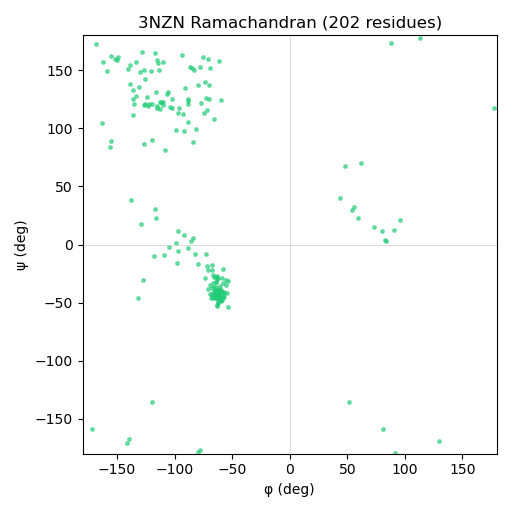8 O O . ALA A 1 88 ? 25.406 22.365 23.718 1.00 14.01 88 ALA A O 1
ATOM 700 N N . ILE A 1 89 ? 26.505 21.074 22.262 1.00 9.92 89 ILE A N 1
ATOM 701 C CA . ILE A 1 89 ? 25.966 19.836 22.777 1.00 10.37 89 ILE A CA 1
ATOM 702 C C . ILE A 1 89 ? 27.133 18.983 23.236 1.00 9.67 89 ILE A C 1
ATOM 703 O O . ILE A 1 89 ? 28.100 18.722 22.480 1.00 9.58 89 ILE A O 1
ATOM 708 N N . VAL A 1 90 ? 27.103 18.636 24.516 1.00 10.52 90 VAL A N 1
ATOM 709 C CA . VAL A 1 90 ? 28.192 17.886 25.173 1.00 9.94 90 VAL A CA 1
ATOM 710 C C . VAL A 1 90 ? 27.730 16.465 25.287 1.00 10.44 90 VAL A C 1
ATOM 711 O O . VAL A 1 90 ? 26.717 16.192 25.899 1.00 12.24 90 VAL A O 1
ATOM 715 N N . GLY A 1 91 ? 28.524 15.520 24.761 1.00 10.66 91 GLY A N 1
ATOM 716 C CA . GLY A 1 91 ? 28.186 14.132 24.724 1.00 11.37 91 GLY A CA 1
ATOM 717 C C . GLY A 1 91 ? 27.396 13.736 23.482 1.00 9.86 91 GLY A C 1
ATOM 718 O O . GLY A 1 91 ? 26.949 14.560 22.725 1.00 10.60 91 GLY A O 1
ATOM 719 N N . PHE A 1 92 ? 27.197 12.459 23.369 1.00 11.00 92 PHE A N 1
ATOM 720 C CA . PHE A 1 92 ? 26.286 11.894 22.381 1.00 10.59 92 PHE A CA 1
ATOM 721 C C . PHE A 1 92 ? 24.875 11.972 22.899 1.00 11.07 92 PHE A C 1
ATOM 722 O O . PHE A 1 92 ? 24.486 11.242 23.750 1.00 13.18 92 PHE A O 1
ATOM 730 N N . LYS A 1 93 ? 24.159 12.995 22.432 1.00 11.18 93 LYS A N 1
ATOM 731 C CA . LYS A 1 93 ? 22.805 13.264 22.752 1.00 11.45 93 LYS A CA 1
ATOM 732 C C . LYS A 1 93 ? 21.991 13.236 21.474 1.00 10.19 93 LYS A C 1
ATOM 733 O O . LYS A 1 93 ? 21.896 14.246 20.801 1.00 11.07 93 LYS A O 1
ATOM 739 N N . GLU A 1 94 ? 21.478 12.090 21.107 1.00 10.93 94 GLU A N 1
ATOM 740 C CA . GLU A 1 94 ? 21.005 11.802 19.758 1.00 10.54 94 GLU A CA 1
ATOM 741 C C . GLU A 1 94 ? 19.804 12.726 19.348 1.00 10.16 94 GLU A C 1
ATOM 742 O O . GLU A 1 94 ? 19.823 13.366 18.294 1.00 10.59 94 GLU A O 1
ATOM 748 N N . LYS A 1 95 ? 18.773 12.749 20.192 1.00 10.37 95 LYS A N 1
ATOM 749 C CA . LYS A 1 95 ? 17.612 13.565 19.902 1.00 10.68 95 LYS A CA 1
ATOM 750 C C . LYS A 1 95 ? 17.973 15.076 19.828 1.00 10.70 95 LYS A C 1
ATOM 751 O O . LYS A 1 95 ? 17.561 15.803 18.937 1.00 11.07 95 LYS A O 1
ATOM 757 N N . GLU A 1 96 ? 18.778 15.522 20.782 1.00 10.87 96 GLU A N 1
ATOM 758 C CA . GLU A 1 96 ? 19.150 16.907 20.802 1.00 10.89 96 GLU A CA 1
ATOM 759 C C . GLU A 1 96 ? 19.934 17.318 19.587 1.00 9.58 96 GLU A C 1
ATOM 760 O O . GLU A 1 96 ? 19.742 18.409 19.044 1.00 10.61 96 GLU A O 1
ATOM 766 N N . ILE A 1 97 ? 20.853 16.473 19.139 1.00 9.70 97 ILE A N 1
ATOM 767 C CA . ILE A 1 97 ? 21.630 16.763 17.979 1.00 9.53 97 ILE A CA 1
ATOM 768 C C . ILE A 1 97 ? 20.732 16.854 16.749 1.00 9.50 97 ILE A C 1
ATOM 769 O O . ILE A 1 97 ? 20.785 17.821 16.005 1.00 9.43 97 ILE A O 1
ATOM 774 N N . ARG A 1 98 ? 19.890 15.805 16.514 1.00 8.73 98 ARG A N 1
ATOM 775 C CA . ARG A 1 98 ? 19.040 15.830 15.324 1.00 8.74 98 ARG A CA 1
ATOM 776 C C . ARG A 1 98 ? 18.064 16.986 15.349 1.00 9.03 98 ARG A C 1
ATOM 777 O O . ARG A 1 98 ? 17.862 17.644 14.309 1.00 9.17 98 ARG A O 1
ATOM 785 N N . GLU A 1 99 ? 17.508 17.305 16.467 1.00 9.17 99 GLU A N 1
ATOM 786 C CA . GLU A 1 99 ? 16.542 18.416 16.513 1.00 9.00 99 GLU A CA 1
ATOM 787 C C . GLU A 1 99 ? 17.230 19.732 16.253 1.00 9.68 99 GLU A C 1
ATOM 788 O O . GLU A 1 99 ? 16.763 20.609 15.535 1.00 10.07 99 GLU A O 1
ATOM 794 N N . SER A 1 100 ? 18.432 19.927 16.868 1.00 9.56 100 SER A N 1
ATOM 795 C CA . SER A 1 100 ? 19.118 21.169 16.692 1.00 9.28 100 SER A CA 1
ATOM 796 C C . SER A 1 100 ? 19.498 21.396 15.278 1.00 9.51 100 SER A C 1
ATOM 797 O O . SER A 1 100 ? 19.524 22.552 14.840 1.00 10.12 100 SER A O 1
ATOM 800 N N . LEU A 1 101 ? 19.742 20.343 14.514 1.00 8.84 101 LEU A N 1
ATOM 801 C CA . LEU A 1 101 ? 20.103 20.420 13.129 1.00 9.23 101 LEU A CA 1
ATOM 802 C C . LEU A 1 101 ? 18.886 20.494 12.125 1.00 8.55 101 LEU A C 1
ATOM 803 O O . LEU A 1 101 ? 19.102 20.526 10.940 1.00 10.28 101 LEU A O 1
ATOM 808 N N . GLY A 1 102 ? 17.702 20.545 12.706 1.00 9.11 102 GLY A N 1
ATOM 809 C CA . GLY A 1 102 ? 16.502 20.777 11.872 1.00 10.22 102 GLY A CA 1
ATOM 810 C C . GLY A 1 102 ? 15.784 19.545 11.466 1.00 9.72 102 GLY A C 1
ATOM 811 O O . GLY A 1 102 ? 14.964 19.641 10.498 1.00 10.77 102 GLY A O 1
ATOM 812 N N . PHE A 1 103 ? 15.944 18.446 12.142 1.00 9.68 103 PHE A N 1
ATOM 813 C CA . PHE A 1 103 ? 15.206 17.216 11.903 1.00 9.77 103 PHE A CA 1
ATOM 814 C C . PHE A 1 103 ? 14.110 16.997 12.912 1.00 12.25 103 PHE A C 1
ATOM 815 O O . PHE A 1 103 ? 14.286 17.188 14.091 1.00 15.42 103 PHE A O 1
ATOM 823 N N . SER B 1 1 ? 46.148 12.700 -22.796 1.00 25.75 1 SER B N 1
ATOM 824 C CA . SER B 1 1 ? 46.044 12.684 -24.295 1.00 23.83 1 SER B CA 1
ATOM 825 C C . SER B 1 1 ? 46.839 11.481 -24.745 1.00 22.00 1 SER B C 1
ATOM 826 O O . SER B 1 1 ? 47.637 11.041 -23.977 1.00 24.74 1 SER B O 1
ATOM 829 N N . ASN B 1 2 ? 46.767 11.028 -25.993 1.00 17.59 2 ASN B N 1
ATOM 830 C CA . ASN B 1 2 ? 47.735 10.058 -26.542 1.00 14.14 2 ASN B CA 1
ATOM 831 C C . ASN B 1 2 ? 49.020 10.703 -27.067 1.00 14.42 2 ASN B C 1
ATOM 832 O O . ASN B 1 2 ? 49.913 10.024 -27.558 1.00 14.21 2 ASN B O 1
ATOM 837 N N . ALA B 1 3 ? 49.177 12.012 -26.867 1.00 13.15 3 ALA B N 1
ATOM 838 C CA . ALA B 1 3 ? 50.372 12.686 -27.317 1.00 12.06 3 ALA B CA 1
ATOM 839 C C . ALA B 1 3 ? 51.560 12.213 -26.436 1.00 12.32 3 ALA B C 1
ATOM 840 O O . ALA B 1 3 ? 51.408 11.876 -25.254 1.00 14.14 3 ALA B O 1
ATOM 842 N N . VAL B 1 4 ? 52.758 12.249 -27.010 1.00 10.34 4 VAL B N 1
ATOM 843 C CA . VAL B 1 4 ? 54.021 11.983 -26.309 1.00 10.16 4 VAL B CA 1
ATOM 844 C C . VAL B 1 4 ? 54.889 13.197 -26.276 1.00 10.24 4 VAL B C 1
ATOM 845 O O . VAL B 1 4 ? 54.752 14.104 -27.104 1.00 11.72 4 VAL B O 1
ATOM 849 N N . ASN B 1 5 ? 55.843 13.257 -25.319 1.00 10.63 5 ASN B N 1
ATOM 850 C CA . ASN B 1 5 ? 56.727 14.361 -25.234 1.00 10.34 5 ASN B CA 1
ATOM 851 C C . ASN B 1 5 ? 57.829 14.245 -26.234 1.00 10.66 5 ASN B C 1
ATOM 852 O O . ASN B 1 5 ? 57.885 13.302 -27.005 1.00 11.01 5 ASN B O 1
ATOM 857 N N . LEU B 1 6 ? 58.745 15.220 -26.224 1.00 11.62 6 LEU B N 1
ATOM 858 C CA . LEU B 1 6 ? 59.845 15.221 -27.145 1.00 13.34 6 LEU B CA 1
ATOM 859 C C . LEU B 1 6 ? 60.687 13.950 -27.114 1.00 13.45 6 LEU B C 1
ATOM 860 O O . LEU B 1 6 ? 61.333 13.580 -28.107 1.00 16.27 6 LEU B O 1
ATOM 865 N N . PHE B 1 7 ? 60.718 13.370 -25.923 1.00 13.14 7 PHE B N 1
ATOM 866 C CA . PHE B 1 7 ? 61.518 12.251 -25.630 1.00 14.13 7 PHE B CA 1
ATOM 867 C C . PHE B 1 7 ? 60.770 10.947 -25.720 1.00 14.48 7 PHE B C 1
ATOM 868 O O . PHE B 1 7 ? 61.288 9.884 -25.346 1.00 17.74 7 PHE B O 1
ATOM 876 N N . GLY B 1 8 ? 59.554 11.009 -26.292 1.00 13.18 8 GLY B N 1
ATOM 877 C CA . GLY B 1 8 ? 58.769 9.852 -26.560 1.00 13.90 8 GLY B CA 1
ATOM 878 C C . GLY B 1 8 ? 57.947 9.303 -25.415 1.00 13.32 8 GLY B C 1
ATOM 879 O O . GLY B 1 8 ? 57.311 8.251 -25.577 1.00 16.60 8 GLY B O 1
ATOM 880 N N . GLN B 1 9 ? 57.939 9.960 -24.284 1.00 13.76 9 GLN B N 1
ATOM 881 C CA . GLN B 1 9 ? 57.187 9.495 -23.137 1.00 13.88 9 GLN B CA 1
ATOM 882 C C . GLN B 1 9 ? 55.696 9.834 -23.254 1.00 13.46 9 GLN B C 1
ATOM 883 O O . GLN B 1 9 ? 55.335 10.914 -23.653 1.00 12.77 9 GLN B O 1
ATOM 889 N N . LYS B 1 10 ? 54.846 8.891 -22.897 1.00 14.11 10 LYS B N 1
ATOM 890 C CA . LYS B 1 10 ? 53.435 9.135 -22.773 1.00 15.68 10 LYS B CA 1
ATOM 891 C C . LYS B 1 10 ? 53.063 10.133 -21.759 1.00 13.05 10 LYS B C 1
ATOM 892 O O . LYS B 1 10 ? 53.865 10.459 -20.902 1.00 15.69 10 LYS B O 1
ATOM 898 N N . ASP B 1 11 ? 51.898 10.703 -21.902 1.00 14.11 11 ASP B N 1
ATOM 899 C CA . ASP B 1 11 ? 51.325 11.748 -21.088 1.00 13.61 11 ASP B CA 1
ATOM 900 C C . ASP B 1 11 ? 51.075 11.187 -19.699 1.00 11.85 11 ASP B C 1
ATOM 901 O O . ASP B 1 11 ? 50.167 10.423 -19.476 1.00 15.29 11 ASP B O 1
ATOM 906 N N . ARG B 1 12 ? 51.878 11.626 -18.746 1.00 10.70 12 ARG B N 1
ATOM 907 C CA . ARG B 1 12 ? 51.814 11.163 -17.393 1.00 10.84 12 ARG B CA 1
ATOM 908 C C . ARG B 1 12 ? 51.167 12.192 -16.498 1.00 10.16 12 ARG B C 1
ATOM 909 O O . ARG B 1 12 ? 51.009 12.000 -15.333 1.00 10.51 12 ARG B O 1
ATOM 917 N N . GLY B 1 13 ? 50.800 13.361 -17.067 1.00 10.92 13 GLY B N 1
ATOM 918 C CA . GLY B 1 13 ? 50.286 14.504 -16.337 1.00 11.63 13 GLY B CA 1
ATOM 919 C C . GLY B 1 13 ? 51.010 15.763 -16.695 1.00 11.57 13 GLY B C 1
ATOM 920 O O . GLY B 1 13 ? 51.731 15.819 -17.656 1.00 15.33 13 GLY B O 1
ATOM 921 N N . ASN B 1 14 ? 50.769 16.792 -15.919 1.00 11.60 14 ASN B N 1
ATOM 922 C CA . ASN B 1 14 ? 51.298 18.090 -16.252 1.00 12.75 14 ASN B CA 1
ATOM 923 C C . ASN B 1 14 ? 51.154 19.059 -15.099 1.00 10.89 14 ASN B C 1
ATOM 924 O O . ASN B 1 14 ? 50.522 18.772 -14.068 1.00 11.69 14 ASN B O 1
ATOM 929 N N . HIS B 1 15 ? 51.755 20.208 -15.282 1.00 11.24 15 HIS B N 1
ATOM 930 C CA . HIS B 1 15 ? 51.679 21.386 -14.397 1.00 11.34 15 HIS B CA 1
ATOM 931 C C . HIS B 1 15 ? 50.813 22.420 -15.095 1.00 10.76 15 HIS B C 1
ATOM 932 O O . HIS B 1 15 ? 51.087 22.738 -16.212 1.00 13.06 15 HIS B O 1
ATOM 939 N N . VAL B 1 16 ? 49.842 22.931 -14.377 1.00 10.72 16 VAL B N 1
ATOM 940 C CA . VAL B 1 16 ? 49.006 24.022 -14.856 1.00 11.01 16 VAL B CA 1
ATOM 941 C C . VAL B 1 16 ? 49.337 25.241 -13.964 1.00 11.84 16 VAL B C 1
ATOM 942 O O . VAL B 1 16 ? 49.185 25.228 -12.757 1.00 12.58 16 VAL B O 1
ATOM 946 N N . SER B 1 17 ? 49.870 26.282 -14.576 1.00 12.83 17 SER B N 1
ATOM 947 C CA . SER B 1 17 ? 50.290 27.477 -13.865 1.00 14.73 17 SER B CA 1
ATOM 948 C C . SER B 1 17 ? 49.083 28.250 -13.441 1.00 12.61 17 SER B C 1
ATOM 949 O O . SER B 1 17 ? 48.106 28.372 -14.209 1.00 15.56 17 SER B O 1
ATOM 952 N N . GLY B 1 18 ? 49.137 28.783 -12.245 1.00 11.83 18 GLY B N 1
ATOM 953 C CA . GLY B 1 18 ? 48.101 29.644 -11.730 1.00 12.16 18 GLY B CA 1
ATOM 954 C C . GLY B 1 18 ? 48.439 30.295 -10.452 1.00 11.70 18 GLY B C 1
ATOM 955 O O . GLY B 1 18 ? 49.608 30.442 -10.120 1.00 14.32 18 GLY B O 1
ATOM 956 N N . VAL B 1 19 ? 47.467 30.747 -9.681 1.00 11.85 19 VAL B N 1
ATOM 957 C CA . VAL B 1 19 ? 47.660 31.335 -8.381 1.00 13.02 19 VAL B CA 1
ATOM 958 C C . VAL B 1 19 ? 48.085 30.322 -7.361 1.00 13.68 19 VAL B C 1
ATOM 959 O O . VAL B 1 19 ? 47.385 29.292 -7.260 1.00 12.86 19 VAL B O 1
ATOM 963 N N . ASP B 1 20 ? 49.207 30.516 -6.645 1.00 14.10 20 ASP B N 1
ATOM 964 C CA . ASP B 1 20 ? 49.740 29.562 -5.672 1.00 14.55 20 ASP B CA 1
ATOM 965 C C . ASP B 1 20 ? 48.858 29.634 -4.452 1.00 14.53 20 ASP B C 1
ATOM 966 O O . ASP B 1 20 ? 48.932 30.592 -3.656 1.00 16.52 20 ASP B O 1
ATOM 971 N N . ARG B 1 21 ? 48.160 28.537 -4.240 1.00 13.84 21 ARG B N 1
ATOM 972 C CA . ARG B 1 21 ? 47.427 28.285 -3.054 1.00 15.45 21 ARG B CA 1
ATOM 973 C C . ARG B 1 21 ? 47.984 27.049 -2.317 1.00 16.07 21 ARG B C 1
ATOM 974 O O . ARG B 1 21 ? 47.193 26.390 -1.645 1.00 22.25 21 ARG B O 1
ATOM 982 N N . GLY B 1 22 ? 49.272 26.797 -2.436 1.00 16.14 22 GLY B N 1
ATOM 983 C CA . GLY B 1 22 ? 49.933 25.627 -1.894 1.00 16.85 22 GLY B CA 1
ATOM 984 C C . GLY B 1 22 ? 50.429 24.726 -3.005 1.00 14.34 22 GLY B C 1
ATOM 985 O O . GLY B 1 22 ? 50.181 24.969 -4.180 1.00 15.98 22 GLY B O 1
ATOM 986 N N . LYS B 1 23 ? 51.079 23.660 -2.615 1.00 13.70 23 LYS B N 1
ATOM 987 C CA . LYS B 1 23 ? 51.521 22.666 -3.572 1.00 12.62 23 LYS B CA 1
ATOM 988 C C . LYS B 1 23 ? 50.379 21.706 -3.714 1.00 12.15 23 LYS B C 1
ATOM 989 O O . LYS B 1 23 ? 50.080 20.887 -2.834 1.00 13.67 23 LYS B O 1
ATOM 992 N N . VAL B 1 24 ? 49.674 21.813 -4.841 1.00 11.02 24 VAL B N 1
ATOM 993 C CA . VAL B 1 24 ? 48.436 21.042 -5.096 1.00 9.73 24 VAL B CA 1
ATOM 994 C C . VAL B 1 24 ? 48.691 20.017 -6.158 1.00 10.23 24 VAL B C 1
ATOM 995 O O . VAL B 1 24 ? 49.123 20.335 -7.223 1.00 11.37 24 VAL B O 1
ATOM 999 N N . ILE B 1 25 ? 48.503 18.736 -5.795 1.00 9.61 25 ILE B N 1
ATOM 1000 C CA . ILE B 1 25 ? 48.712 17.634 -6.757 1.00 10.04 25 ILE B CA 1
ATOM 1001 C C . ILE B 1 25 ? 47.428 16.781 -6.809 1.00 8.74 25 ILE B C 1
ATOM 1002 O O . ILE B 1 25 ? 46.987 16.290 -5.785 1.00 9.56 25 ILE B O 1
ATOM 1007 N N . MET B 1 26 ? 46.860 16.684 -7.999 1.00 9.08 26 MET B N 1
ATOM 1008 C CA . MET B 1 26 ? 45.766 15.766 -8.248 1.00 8.43 26 MET B CA 1
ATOM 1009 C C . MET B 1 26 ? 46.279 14.470 -8.755 1.00 8.04 26 MET B C 1
ATOM 1010 O O . MET B 1 26 ? 46.784 14.420 -9.838 1.00 8.95 26 MET B O 1
ATOM 1015 N N . TYR B 1 27 ? 46.148 13.418 -7.971 1.00 8.28 27 TYR B N 1
ATOM 1016 C CA . TYR B 1 27 ? 46.473 12.057 -8.399 1.00 8.87 27 TYR B CA 1
ATOM 1017 C C . TYR B 1 27 ? 45.224 11.446 -9.051 1.00 8.27 27 TYR B C 1
ATOM 1018 O O . TYR B 1 27 ? 44.206 11.341 -8.408 1.00 9.19 27 TYR B O 1
ATOM 1027 N N . GLY B 1 28 ? 45.391 11.083 -10.259 1.00 9.02 28 GLY B N 1
ATOM 1028 C CA . GLY B 1 28 ? 44.282 10.533 -11.043 1.00 9.99 28 GLY B CA 1
ATOM 1029 C C . GLY B 1 28 ? 44.732 9.376 -11.906 1.00 10.56 28 GLY B C 1
ATOM 1030 O O . GLY B 1 28 ? 45.803 8.836 -11.781 1.00 10.98 28 GLY B O 1
ATOM 1031 N N . LEU B 1 29 ? 43.841 9.024 -12.811 1.00 10.85 29 LEU B N 1
ATOM 1032 C CA . LEU B 1 29 ? 44.097 7.971 -13.777 1.00 10.86 29 LEU B CA 1
ATOM 1033 C C . LEU B 1 29 ? 43.747 8.537 -15.137 1.00 11.43 29 LEU B C 1
ATOM 1034 O O . LEU B 1 29 ? 42.864 9.398 -15.308 1.00 13.54 29 LEU B O 1
ATOM 1039 N N . SER B 1 30 ? 44.480 8.063 -16.164 1.00 12.44 30 SER B N 1
ATOM 1040 C CA . SER B 1 30 ? 44.408 8.667 -17.491 1.00 14.64 30 SER B CA 1
ATOM 1041 C C . SER B 1 30 ? 43.080 8.549 -18.127 1.00 14.48 30 SER B C 1
ATOM 1042 O O . SER B 1 30 ? 42.751 9.334 -19.041 1.00 18.45 30 SER B O 1
ATOM 1045 N N . THR B 1 31 ? 42.304 7.511 -17.789 1.00 13.68 31 THR B N 1
ATOM 1046 C CA . THR B 1 31 ? 40.913 7.416 -18.173 1.00 14.76 31 THR B CA 1
ATOM 1047 C C . THR B 1 31 ? 40.236 7.281 -16.801 1.00 13.40 31 THR B C 1
ATOM 1048 O O . THR B 1 31 ? 40.554 6.415 -16.001 1.00 14.68 31 THR B O 1
ATOM 1052 N N . CYS B 1 32 ? 39.353 8.219 -16.522 1.00 10.65 32 CYS B N 1
ATOM 1053 C CA . CYS B 1 32 ? 38.578 8.308 -15.298 1.00 9.59 32 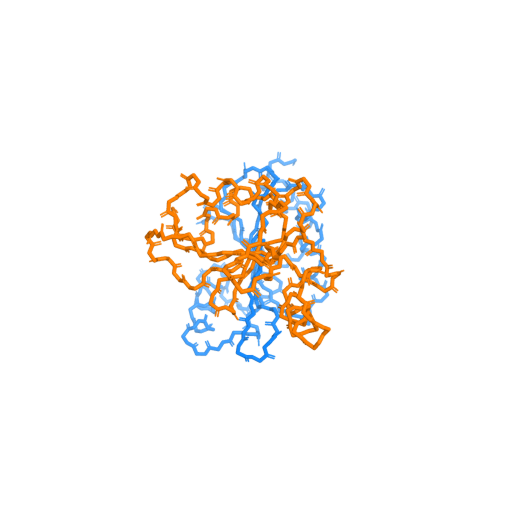CYS B CA 1
ATOM 1054 C C . CYS B 1 32 ? 37.745 9.571 -15.402 1.00 9.03 32 CYS B C 1
ATOM 1055 O O . CYS B 1 32 ? 38.297 10.679 -15.448 1.00 9.58 32 CYS B O 1
ATOM 1058 N N . VAL B 1 33 ? 36.415 9.424 -15.395 1.00 9.03 33 VAL B N 1
ATOM 1059 C CA . VAL B 1 33 ? 35.541 10.536 -15.627 1.00 9.63 33 VAL B CA 1
ATOM 1060 C C . VAL B 1 33 ? 35.605 11.511 -14.499 1.00 8.96 33 VAL B C 1
ATOM 1061 O O . VAL B 1 33 ? 35.643 12.752 -14.711 1.00 9.82 33 VAL B O 1
ATOM 1065 N N . TRP B 1 34 ? 35.557 11.046 -13.271 1.00 9.28 34 TRP B N 1
ATOM 1066 C CA . TRP B 1 34 ? 35.637 11.966 -12.139 1.00 9.87 34 TRP B CA 1
ATOM 1067 C C . TRP B 1 34 ? 36.983 12.702 -12.072 1.00 8.97 34 TRP B C 1
ATOM 1068 O O . TRP B 1 34 ? 37.042 13.866 -11.656 1.00 9.52 34 TRP B O 1
ATOM 1079 N N . CYS B 1 35 ? 38.050 12.059 -12.504 1.00 8.63 35 CYS B N 1
ATOM 1080 C CA . CYS B 1 35 ? 39.355 12.728 -12.600 1.00 9.33 35 CYS B CA 1
ATOM 1081 C C . CYS B 1 35 ? 39.323 13.860 -13.561 1.00 8.58 35 CYS B C 1
ATOM 1082 O O . CYS B 1 35 ? 39.819 14.938 -13.267 1.00 9.33 35 CYS B O 1
ATOM 1085 N N . LYS B 1 36 ? 38.740 13.608 -14.738 1.00 8.58 36 LYS B N 1
ATOM 1086 C CA . LYS B 1 36 ? 38.635 14.661 -15.754 1.00 9.50 36 LYS B CA 1
ATOM 1087 C C . LYS B 1 36 ? 37.829 15.832 -15.244 1.00 8.80 36 LYS B C 1
ATOM 1088 O O . LYS B 1 36 ? 38.201 16.996 -1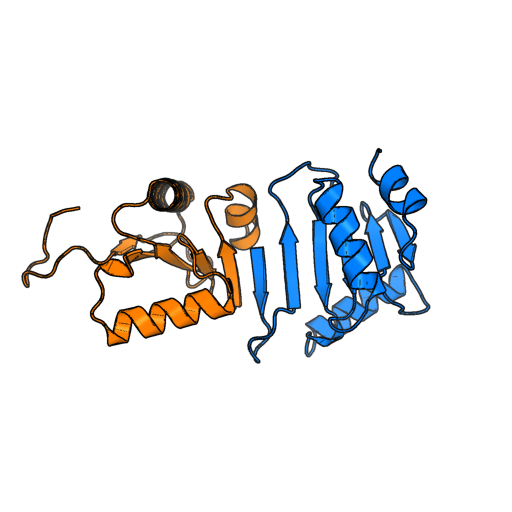5.402 1.00 9.41 36 LYS B O 1
ATOM 1094 N N . LYS B 1 37 ? 36.706 15.567 -14.563 1.00 8.70 37 LYS B N 1
ATOM 1095 C CA . LYS B 1 37 ? 35.853 16.613 -14.054 1.00 9.14 37 LYS B CA 1
ATOM 1096 C C . LYS B 1 37 ? 36.612 17.445 -12.982 1.00 8.78 37 LYS B C 1
ATOM 1097 O O . LYS B 1 37 ? 36.498 18.647 -12.915 1.00 9.07 37 LYS B O 1
ATOM 1103 N N . THR B 1 38 ? 37.402 16.771 -12.158 1.00 8.77 38 THR B N 1
ATOM 1104 C CA . THR B 1 38 ? 38.181 17.436 -11.082 1.00 7.94 38 THR B CA 1
ATOM 1105 C C . THR B 1 38 ? 39.281 18.265 -11.716 1.00 8.73 38 THR B C 1
ATOM 1106 O O . THR B 1 38 ? 39.517 19.421 -11.285 1.00 9.07 38 THR B O 1
ATOM 1110 N N . LYS B 1 39 ? 39.970 17.749 -12.732 1.00 8.78 39 LYS B N 1
ATOM 1111 C CA . LYS B 1 39 ? 41.009 18.535 -13.414 1.00 8.86 39 LYS B CA 1
ATOM 1112 C C . LYS B 1 39 ? 40.414 19.749 -14.044 1.00 8.68 39 LYS B C 1
ATOM 1113 O O . LYS B 1 39 ? 40.982 20.843 -13.972 1.00 8.76 39 LYS B O 1
ATOM 1119 N N . LYS B 1 40 ? 39.240 19.639 -14.680 1.00 8.86 40 LYS B N 1
ATOM 1120 C CA . LYS B 1 40 ? 38.600 20.806 -15.266 1.00 8.80 40 LYS B CA 1
ATOM 1121 C C . LYS B 1 40 ? 38.215 21.810 -14.193 1.00 8.62 40 LYS B C 1
ATOM 1122 O O . LYS B 1 40 ? 38.332 23.008 -14.413 1.00 8.66 40 LYS B O 1
ATOM 1128 N N . LEU B 1 41 ? 37.692 21.405 -13.030 1.00 8.28 41 LEU B N 1
ATOM 1129 C CA . LEU B 1 41 ? 37.379 22.331 -11.995 1.00 8.29 41 LEU B CA 1
ATOM 1130 C C . LEU B 1 41 ? 38.614 23.076 -11.500 1.00 7.88 41 LEU B C 1
ATOM 1131 O O . LEU B 1 41 ? 38.588 24.286 -11.329 1.00 8.31 41 LEU B O 1
ATOM 1136 N N . LEU B 1 42 ? 39.691 22.338 -11.223 1.00 8.06 42 LEU B N 1
ATOM 1137 C CA . LEU B 1 42 ? 40.927 23.020 -10.796 1.00 8.61 42 LEU B CA 1
ATOM 1138 C C . LEU B 1 42 ? 41.384 24.023 -11.829 1.00 8.40 42 LEU B C 1
ATOM 1139 O O . LEU B 1 42 ? 41.900 25.083 -11.495 1.00 8.85 42 LEU B O 1
ATOM 1144 N N . THR B 1 43 ? 41.315 23.662 -13.113 1.00 8.44 43 THR B N 1
ATOM 1145 C CA . THR B 1 43 ? 41.619 24.549 -14.180 1.00 8.92 43 THR B CA 1
ATOM 1146 C C . THR B 1 43 ? 40.715 25.790 -14.143 1.00 8.52 43 THR B C 1
ATOM 1147 O O . THR B 1 43 ? 41.199 26.951 -14.206 1.00 9.56 43 THR B O 1
ATOM 1151 N N . ASP B 1 44 ? 39.443 25.581 -13.962 1.00 8.59 44 ASP B N 1
ATOM 1152 C CA . ASP B 1 44 ? 38.478 26.700 -13.893 1.00 8.66 44 ASP B CA 1
ATOM 1153 C C . ASP B 1 44 ? 38.660 27.569 -12.694 1.00 8.20 44 ASP B C 1
ATOM 1154 O O . ASP B 1 44 ? 38.276 28.746 -12.747 1.00 9.77 44 ASP B O 1
ATOM 1159 N N . LEU B 1 45 ? 39.212 27.071 -11.600 1.00 9.07 45 LEU B N 1
ATOM 1160 C CA . LEU B 1 45 ? 39.460 27.864 -10.405 1.00 9.10 45 LEU B CA 1
ATOM 1161 C C . LEU B 1 45 ? 40.773 28.691 -10.499 1.00 9.26 45 LEU B C 1
ATOM 1162 O O . LEU B 1 45 ? 41.002 29.575 -9.672 1.00 10.15 45 LEU B O 1
ATOM 1167 N N . GLY B 1 46 ? 41.587 28.454 -11.544 1.00 8.54 46 GLY B N 1
ATOM 1168 C CA . GLY B 1 46 ? 42.758 29.259 -11.756 1.00 9.83 46 GLY B CA 1
ATOM 1169 C C . GLY B 1 46 ? 43.903 29.039 -10.833 1.00 9.58 46 GLY B C 1
ATOM 1170 O O . GLY B 1 46 ? 44.829 29.846 -10.772 1.00 12.39 46 GLY B O 1
ATOM 1171 N N . VAL B 1 47 ? 43.895 27.952 -10.096 1.00 10.00 47 VAL B N 1
ATOM 1172 C CA . VAL B 1 47 ? 44.930 27.618 -9.133 1.00 10.38 47 VAL B CA 1
ATOM 1173 C C . VAL B 1 47 ? 46.105 26.948 -9.787 1.00 9.87 47 VAL B C 1
ATOM 1174 O O . VAL B 1 47 ? 45.992 26.236 -10.762 1.00 10.94 47 VAL B O 1
ATOM 1178 N N . ASP B 1 48 ? 47.287 27.152 -9.204 1.00 10.21 48 ASP B N 1
ATOM 1179 C CA . ASP B 1 48 ? 48.475 26.444 -9.642 1.00 10.25 48 ASP B CA 1
ATOM 1180 C C . ASP B 1 48 ? 48.338 24.993 -9.167 1.00 9.15 48 ASP B C 1
ATOM 1181 O O . ASP B 1 48 ? 48.114 24.760 -8.012 1.00 11.32 48 ASP B O 1
ATOM 1186 N N . PHE B 1 49 ? 48.465 24.022 -10.064 1.00 9.29 49 PHE B N 1
ATOM 1187 C CA . PHE B 1 49 ? 48.399 22.656 -9.678 1.00 9.08 49 PHE B CA 1
ATOM 1188 C C . PHE B 1 49 ? 49.121 21.782 -10.639 1.00 8.93 49 PHE B C 1
ATOM 1189 O O . PHE B 1 49 ? 49.332 22.108 -11.782 1.00 9.67 49 PHE B O 1
ATOM 1197 N N . ASP B 1 50 ? 49.421 20.571 -10.151 1.00 9.30 50 ASP B N 1
ATOM 1198 C CA . ASP B 1 50 ? 49.868 19.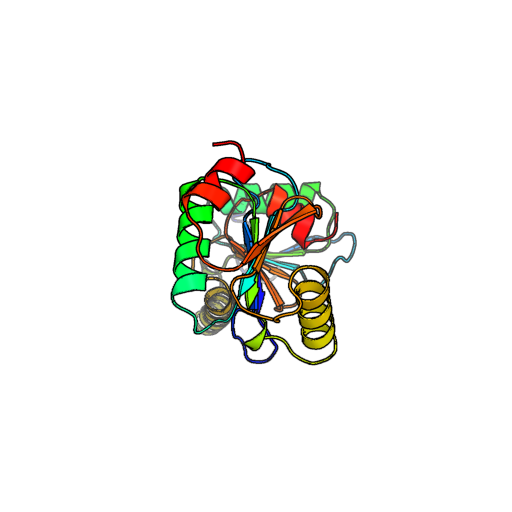487 -10.993 1.00 9.75 50 ASP B CA 1
ATOM 1199 C C . ASP B 1 50 ? 48.829 18.381 -11.001 1.00 9.18 50 ASP B C 1
ATOM 1200 O O . ASP B 1 50 ? 48.180 18.189 -10.026 1.00 10.18 50 ASP B O 1
ATOM 1205 N N . TYR B 1 51 ? 48.744 17.640 -12.108 1.00 10.97 51 TYR B N 1
ATOM 1206 C CA . TYR B 1 51 ? 47.994 16.415 -12.177 1.00 10.98 51 TYR B CA 1
ATOM 1207 C C . TYR B 1 51 ? 48.897 15.302 -12.681 1.00 9.64 51 TYR B C 1
ATOM 1208 O O . TYR B 1 51 ? 49.726 15.519 -13.528 1.00 10.87 51 TYR B O 1
ATOM 1217 N N . VAL B 1 52 ? 48.693 14.122 -12.102 1.00 9.49 52 VAL B N 1
ATOM 1218 C CA . VAL B 1 52 ? 49.504 12.955 -12.398 1.00 10.08 52 VAL B CA 1
ATOM 1219 C C . VAL B 1 52 ? 48.627 11.751 -12.626 1.00 9.75 52 VAL B C 1
ATOM 1220 O O . VAL B 1 52 ? 47.712 11.490 -11.843 1.00 12.12 52 VAL B O 1
ATOM 1224 N N . TYR B 1 53 ? 48.839 11.081 -13.748 1.00 9.27 53 TYR B N 1
ATOM 1225 C CA . TYR B 1 53 ? 48.143 9.862 -14.062 1.00 9.31 53 TYR B CA 1
ATOM 1226 C C . TYR B 1 53 ? 48.936 8.642 -13.563 1.00 9.48 53 TYR B C 1
ATOM 1227 O O . TYR B 1 53 ? 49.925 8.246 -14.145 1.00 10.47 53 TYR B O 1
ATOM 1236 N N . VAL B 1 54 ? 48.536 8.164 -12.403 1.00 10.75 54 VAL B N 1
ATOM 1237 C CA . VAL B 1 54 ? 49.325 7.174 -11.669 1.00 12.56 54 VAL B CA 1
ATOM 1238 C C . VAL B 1 54 ? 49.548 5.936 -12.481 1.00 13.11 54 VAL B C 1
ATOM 1239 O O . VAL B 1 54 ? 50.623 5.303 -12.365 1.00 14.35 54 VAL B O 1
ATOM 1243 N N . ASP B 1 55 ? 48.580 5.580 -13.305 1.00 12.33 55 ASP B N 1
ATOM 1244 C CA . ASP B 1 55 ? 48.666 4.405 -14.150 1.00 12.62 55 ASP B CA 1
ATOM 1245 C C . ASP B 1 55 ? 49.711 4.521 -15.233 1.00 13.51 55 ASP B C 1
ATOM 1246 O O . ASP B 1 55 ? 50.186 3.487 -15.785 1.00 16.57 55 ASP B O 1
ATOM 1251 N N . ARG B 1 56 ? 50.142 5.716 -15.506 1.00 11.91 56 ARG B N 1
ATOM 1252 C CA . ARG B 1 56 ? 51.159 5.925 -16.560 1.00 11.13 56 ARG B CA 1
ATOM 1253 C C . ARG B 1 56 ? 52.560 6.023 -15.975 1.00 11.90 56 ARG B C 1
ATOM 1254 O O . ARG B 1 56 ? 53.541 6.165 -16.706 1.00 14.44 56 ARG B O 1
ATOM 1262 N N . LEU B 1 57 ? 52.725 6.023 -14.678 1.00 13.17 57 LEU B N 1
ATOM 1263 C CA . LEU B 1 57 ? 54.053 6.128 -14.033 1.00 14.27 57 LEU B CA 1
ATOM 1264 C C . LEU B 1 57 ? 54.781 4.834 -14.138 1.00 15.78 57 LEU B C 1
ATOM 1265 O O . LEU B 1 57 ? 54.191 3.809 -14.287 1.00 18.19 57 LEU B O 1
ATOM 1270 N N . GLU B 1 58 ? 56.112 4.854 -13.961 1.00 17.39 58 GLU B N 1
ATOM 1271 C CA . GLU B 1 58 ? 56.879 3.596 -13.806 1.00 17.81 58 GLU B CA 1
ATOM 1272 C C . GLU B 1 58 ? 56.526 3.019 -12.450 1.00 17.50 58 GLU B C 1
ATOM 1273 O O . GLU B 1 58 ? 55.966 3.723 -11.621 1.00 16.69 58 GLU B O 1
ATOM 1279 N N . GLY B 1 59 ? 56.756 1.717 -12.244 1.00 18.70 59 GLY B N 1
ATOM 1280 C CA . GLY B 1 59 ? 56.260 0.986 -11.097 1.00 16.28 59 GLY B CA 1
ATOM 1281 C C . GLY B 1 59 ? 56.618 1.613 -9.804 1.00 17.31 59 GLY B C 1
ATOM 1282 O O . GLY B 1 59 ? 55.786 1.745 -8.911 1.00 17.04 59 GLY B O 1
ATOM 1283 N N . LYS B 1 60 ? 57.907 1.872 -9.613 1.00 16.70 60 LYS B N 1
ATOM 1284 C CA . LYS B 1 60 ? 58.325 2.404 -8.303 1.00 18.10 60 LYS B CA 1
ATOM 1285 C C . LYS B 1 60 ? 57.657 3.789 -8.019 1.00 16.71 60 LYS B C 1
ATOM 1286 O O . LYS B 1 60 ? 57.286 4.093 -6.854 1.00 16.92 60 LYS B O 1
ATOM 1288 N N . GLU B 1 61 ? 57.592 4.604 -9.067 1.00 15.91 61 GLU B N 1
ATOM 1289 C CA . GLU B 1 61 ? 56.987 5.879 -8.899 1.00 15.82 61 GLU B CA 1
ATOM 1290 C C . GLU B 1 61 ? 55.502 5.843 -8.672 1.00 13.76 61 GLU B C 1
ATOM 1291 O O . GLU B 1 61 ? 54.958 6.633 -7.916 1.00 13.77 61 GLU B O 1
ATOM 1297 N N . GLU B 1 62 ? 54.855 4.911 -9.313 1.00 13.53 62 GLU B N 1
ATOM 1298 C CA . GLU B 1 62 ? 53.426 4.666 -9.094 1.00 13.02 62 GLU B CA 1
ATOM 1299 C C . GLU B 1 62 ? 53.190 4.323 -7.592 1.00 12.58 62 GLU B C 1
ATOM 1300 O O . GLU B 1 62 ? 52.314 4.805 -6.943 1.00 12.52 62 GLU B O 1
ATOM 1306 N N . GLU B 1 63 ? 54.036 3.455 -7.028 1.00 12.67 63 GLU B N 1
ATOM 1307 C CA . GLU B 1 63 ? 53.946 3.125 -5.594 1.00 13.22 63 GLU B CA 1
ATOM 1308 C C . GLU B 1 63 ? 54.112 4.273 -4.713 1.00 13.85 63 GLU B C 1
ATOM 1309 O O . GLU B 1 63 ? 53.424 4.356 -3.667 1.00 14.10 63 GLU B O 1
ATOM 1315 N N . GLU B 1 64 ? 55.042 5.161 -5.027 1.00 12.99 64 GLU B N 1
ATOM 1316 C CA . GLU B 1 64 ? 55.193 6.326 -4.179 1.00 13.62 64 GLU B CA 1
ATOM 1317 C C . GLU B 1 64 ? 53.934 7.153 -4.274 1.00 12.41 64 GLU B C 1
ATOM 1318 O O . GLU B 1 64 ? 53.561 7.656 -3.226 1.00 13.86 64 GLU B O 1
ATOM 1324 N N . ALA B 1 65 ? 53.375 7.307 -5.430 1.00 11.75 65 ALA B N 1
ATOM 1325 C CA . ALA B 1 65 ? 52.158 8.073 -5.517 1.00 11.76 65 ALA B CA 1
ATOM 1326 C C . ALA B 1 65 ? 50.980 7.420 -4.791 1.00 12.02 65 ALA B C 1
ATOM 1327 O O . ALA B 1 65 ? 50.225 8.080 -4.061 1.00 11.42 65 ALA B O 1
ATOM 1329 N N . VAL B 1 66 ? 50.866 6.089 -4.902 1.00 11.22 66 VAL B N 1
ATOM 1330 C CA . VAL B 1 66 ? 49.857 5.367 -4.182 1.00 11.33 66 VAL B CA 1
ATOM 1331 C C . VAL B 1 66 ? 49.920 5.534 -2.720 1.00 11.92 66 VAL B C 1
ATOM 1332 O O . VAL B 1 66 ? 48.913 5.692 -2.060 1.00 12.26 66 VAL B O 1
ATOM 1336 N N . GLU B 1 67 ? 51.146 5.453 -2.153 1.00 13.11 67 GLU B N 1
ATOM 1337 C CA . GLU B 1 67 ? 51.301 5.597 -0.785 1.00 15.55 67 GLU B CA 1
ATOM 1338 C C . GLU B 1 67 ? 50.925 6.946 -0.324 1.00 14.67 67 GLU B C 1
ATOM 1339 O O . GLU B 1 67 ? 50.408 7.102 0.781 1.00 18.37 67 GLU B O 1
ATOM 1345 N N . GLU B 1 68 ? 51.293 7.947 -1.097 1.00 14.37 68 GLU B N 1
ATOM 1346 C CA . GLU B 1 68 ? 50.897 9.310 -0.790 1.00 15.67 68 GLU B CA 1
ATOM 1347 C C . GLU B 1 68 ? 49.370 9.528 -0.742 1.00 14.40 68 GLU B C 1
ATOM 1348 O O . GLU B 1 68 ? 48.858 10.183 0.132 1.00 15.56 68 GLU B O 1
ATOM 1354 N N . VAL B 1 69 ? 48.702 8.880 -1.673 1.00 12.03 69 VAL B N 1
ATOM 1355 C CA . VAL B 1 69 ? 47.250 8.829 -1.640 1.00 12.16 69 VAL B CA 1
ATOM 1356 C C . VAL B 1 69 ? 46.690 8.076 -0.500 1.00 12.16 69 VAL B C 1
ATOM 1357 O O . VAL B 1 69 ? 45.811 8.566 0.203 1.00 12.39 69 VAL B O 1
ATOM 1361 N N . ARG B 1 70 ? 47.286 6.884 -0.235 1.00 12.92 70 ARG B N 1
ATOM 1362 C CA . ARG B 1 70 ? 46.822 6.093 0.873 1.00 14.71 70 ARG B CA 1
ATOM 1363 C C . ARG B 1 70 ? 46.841 6.832 2.198 1.00 15.63 70 ARG B C 1
ATOM 1364 O O . ARG B 1 70 ? 45.950 6.550 3.025 1.00 17.53 70 ARG B O 1
ATOM 1372 N N . ARG B 1 71 ? 47.803 7.714 2.452 1.00 16.41 71 ARG B N 1
ATOM 1373 C CA . ARG B 1 71 ? 47.835 8.538 3.682 1.00 16.47 71 ARG B CA 1
ATOM 1374 C C . ARG B 1 71 ? 46.582 9.322 3.958 1.00 16.69 71 ARG B C 1
ATOM 1375 O O . ARG B 1 71 ? 46.238 9.558 5.111 1.00 17.92 71 ARG B O 1
ATOM 1383 N N . PHE B 1 72 ? 45.901 9.732 2.884 1.00 15.29 72 PHE B N 1
ATOM 1384 C CA . PHE B 1 72 ? 44.696 10.538 2.965 1.00 15.41 72 PHE B CA 1
ATOM 1385 C C . PHE B 1 72 ? 43.444 9.772 2.590 1.00 15.15 72 PHE B C 1
ATOM 1386 O O . PHE B 1 72 ? 42.324 10.314 2.704 1.00 18.70 72 PHE B O 1
ATOM 1394 N N . ASN B 1 73 ? 43.604 8.583 2.073 1.00 14.07 73 ASN B N 1
ATOM 1395 C CA . ASN B 1 73 ? 42.515 7.905 1.429 1.00 12.60 73 ASN B CA 1
ATOM 1396 C C . ASN B 1 73 ? 42.801 6.408 1.485 1.00 15.06 73 ASN B C 1
ATOM 1397 O O . ASN B 1 73 ? 43.389 5.834 0.534 1.00 15.11 73 ASN B O 1
ATOM 1402 N N . PRO B 1 74 ? 42.448 5.782 2.606 1.00 17.27 74 PRO B N 1
ATOM 1403 C CA . PRO B 1 74 ? 42.887 4.446 2.845 1.00 19.83 74 PRO B CA 1
ATOM 1404 C C . PRO B 1 74 ? 42.449 3.475 1.776 1.00 16.91 74 PRO B C 1
ATOM 1405 O O . PRO B 1 74 ? 43.100 2.511 1.534 1.00 19.98 74 PRO B O 1
ATOM 1409 N N . SER B 1 75 ? 41.298 3.712 1.083 1.00 18.79 75 SER B N 1
ATOM 1410 C CA . SER B 1 75 ? 40.843 2.869 -0.094 1.00 19.16 75 SER B CA 1
ATOM 1411 C C . SER B 1 75 ? 41.626 3.014 -1.417 1.00 17.72 75 SER B C 1
ATOM 1412 O O . SER B 1 75 ? 41.495 2.252 -2.348 1.00 23.24 75 SER B O 1
ATOM 1415 N N 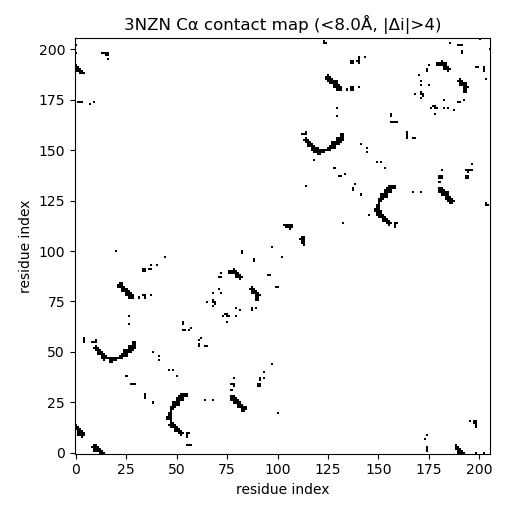. VAL B 1 76 ? 42.360 4.083 -1.542 1.00 16.20 76 VAL B N 1
ATOM 1416 C CA . VAL B 1 76 ? 43.225 4.383 -2.696 1.00 16.30 76 VAL B CA 1
ATOM 1417 C C . VAL B 1 76 ? 42.415 4.510 -3.940 1.00 16.18 76 VAL B C 1
ATOM 1418 O O . VAL B 1 76 ? 42.642 3.738 -4.855 1.00 19.53 76 VAL B O 1
ATOM 1422 N N . SER B 1 77 ? 41.624 5.574 -4.041 1.00 12.34 77 SER B N 1
ATOM 1423 C CA . SER B 1 77 ? 40.772 5.872 -5.194 1.00 11.75 77 SER B CA 1
ATOM 1424 C C . SER B 1 77 ? 41.228 7.199 -5.829 1.00 10.12 77 SER B C 1
ATOM 1425 O O . SER B 1 77 ? 41.971 7.963 -5.183 1.00 10.94 77 SER B O 1
ATOM 1428 N N . PHE B 1 78 ? 40.740 7.387 -7.035 1.00 10.08 78 PHE B N 1
ATOM 1429 C CA . PHE B 1 78 ? 41.156 8.504 -7.851 1.00 9.20 78 PHE B CA 1
ATOM 1430 C C . PHE B 1 78 ? 39.952 9.230 -8.413 1.00 9.82 78 PHE B C 1
ATOM 1431 O O . PHE B 1 78 ? 39.004 8.560 -8.822 1.00 11.69 78 PHE B O 1
ATOM 1439 N N . PRO B 1 79 ? 39.943 10.543 -8.377 1.00 8.84 79 PRO B N 1
ATOM 1440 C CA . PRO B 1 79 ? 41.089 11.403 -7.980 1.00 8.34 79 PRO B CA 1
ATOM 1441 C C . PRO B 1 79 ? 41.124 11.599 -6.527 1.00 7.70 79 PRO B C 1
ATOM 1442 O O . PRO B 1 79 ? 40.192 11.549 -5.741 1.00 8.48 79 PRO B O 1
ATOM 1446 N N . THR B 1 80 ? 42.410 11.843 -6.050 1.00 8.08 80 THR B N 1
ATOM 1447 C CA . THR B 1 80 ? 42.674 12.384 -4.741 1.00 8.54 80 THR B CA 1
ATOM 1448 C C . THR B 1 80 ? 43.568 13.624 -4.894 1.00 8.27 80 THR B C 1
ATOM 1449 O O . THR B 1 80 ? 44.619 13.489 -5.557 1.00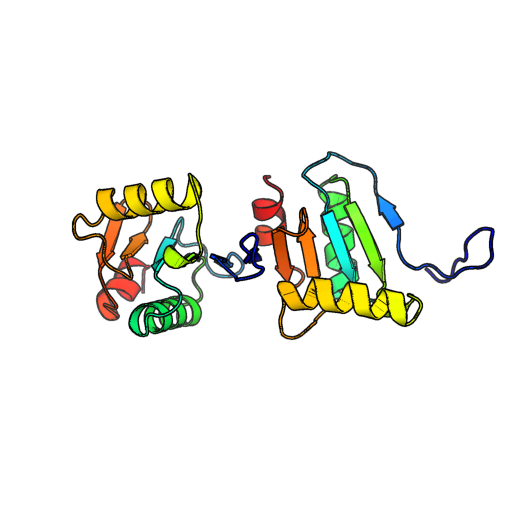 8.71 80 THR B O 1
ATOM 1453 N N . THR B 1 81 ? 43.073 14.740 -4.449 1.00 8.30 81 THR B N 1
ATOM 1454 C CA . THR B 1 81 ? 43.723 15.993 -4.604 1.00 8.39 81 THR B CA 1
ATOM 1455 C C . THR B 1 81 ? 44.335 16.379 -3.268 1.00 9.00 81 THR B C 1
ATOM 1456 O O . THR B 1 81 ? 43.704 16.545 -2.298 1.00 9.50 81 THR B O 1
ATOM 1460 N N . ILE B 1 82 ? 45.719 16.527 -3.238 1.00 9.18 82 ILE B N 1
ATOM 1461 C CA . ILE B 1 82 ? 46.512 16.696 -2.009 1.00 9.66 82 ILE B CA 1
ATOM 1462 C C . ILE B 1 82 ? 47.172 18.053 -2.035 1.00 9.21 82 ILE B C 1
ATOM 1463 O O . ILE B 1 82 ? 47.757 18.428 -3.020 1.00 10.29 82 ILE B O 1
ATOM 1468 N N . ILE B 1 83 ? 47.015 18.766 -0.906 1.00 9.96 83 ILE B N 1
ATOM 1469 C CA . ILE B 1 83 ? 47.595 20.102 -0.780 1.00 11.53 83 ILE B CA 1
ATOM 1470 C C . ILE B 1 83 ? 48.668 20.099 0.305 1.00 11.76 83 ILE B C 1
ATOM 1471 O O . ILE B 1 83 ? 48.380 19.744 1.480 1.00 12.72 83 ILE B O 1
ATOM 1476 N N . ASN B 1 84 ? 49.911 20.423 -0.119 1.00 11.91 84 ASN B N 1
ATOM 1477 C CA . ASN B 1 84 ? 51.095 20.479 0.752 1.00 13.09 84 ASN B CA 1
ATOM 1478 C C . ASN B 1 84 ? 51.328 19.222 1.526 1.00 13.53 84 ASN B C 1
ATOM 1479 O O . ASN B 1 84 ? 51.989 19.254 2.592 1.00 15.24 84 ASN B O 1
ATOM 1484 N N . ASP B 1 85 ? 50.928 18.093 0.967 1.00 12.54 85 ASP B N 1
ATOM 1485 C CA . ASP B 1 85 ? 50.985 16.796 1.649 1.00 14.61 85 ASP B CA 1
ATOM 1486 C C . ASP B 1 85 ? 50.497 16.946 3.086 1.00 15.31 85 ASP B C 1
ATOM 1487 O O . ASP B 1 85 ? 50.900 16.220 3.991 1.00 18.48 85 ASP B O 1
ATOM 1492 N N . GLU B 1 86 ? 49.444 17.739 3.256 1.00 14.93 86 GLU B N 1
ATOM 1493 C CA . GLU B 1 86 ? 48.859 18.000 4.524 1.00 16.14 86 GLU B CA 1
ATOM 1494 C C . GLU B 1 86 ? 47.367 17.776 4.643 1.00 14.42 86 GLU B C 1
ATOM 1495 O O . GLU B 1 86 ? 46.834 17.449 5.706 1.00 14.98 86 GLU B O 1
ATOM 1501 N N . LYS B 1 87 ? 46.629 17.980 3.547 1.00 14.11 87 LYS B N 1
ATOM 1502 C CA . LYS B 1 87 ? 45.225 17.784 3.489 1.00 13.14 87 LYS B CA 1
ATOM 1503 C C . LYS B 1 87 ? 44.837 17.387 2.102 1.00 11.52 87 LYS B C 1
ATOM 1504 O O . LYS B 1 87 ? 45.546 17.579 1.183 1.00 12.76 87 LYS B O 1
ATOM 1510 N N . ALA B 1 88 ? 43.648 16.760 2.041 1.00 10.89 88 ALA B N 1
ATOM 1511 C CA . ALA B 1 88 ? 43.296 16.171 0.741 1.00 10.79 88 ALA B CA 1
ATOM 1512 C C . ALA B 1 88 ? 41.779 16.148 0.615 1.00 10.39 88 ALA B C 1
ATOM 1513 O O . ALA B 1 88 ? 41.037 16.144 1.540 1.00 11.60 88 ALA B O 1
ATOM 1515 N N . ILE B 1 89 ? 41.373 16.046 -0.690 1.00 9.81 89 ILE B N 1
ATOM 1516 C CA . ILE B 1 89 ? 39.947 15.846 -1.116 1.00 8.75 89 ILE B CA 1
ATOM 1517 C C . ILE B 1 89 ? 39.904 14.641 -1.941 1.00 10.09 89 ILE B C 1
ATOM 1518 O O . ILE B 1 89 ? 40.596 14.500 -2.931 1.00 9.84 89 ILE B O 1
ATOM 1523 N N . VAL B 1 90 ? 39.023 13.722 -1.564 1.00 9.22 90 VAL B N 1
ATOM 1524 C CA . VAL B 1 90 ? 38.786 12.507 -2.288 1.00 9.49 90 VAL B CA 1
ATOM 1525 C C . VAL B 1 90 ? 37.572 12.681 -3.233 1.00 8.64 90 VAL B C 1
ATOM 1526 O O . VAL B 1 90 ? 36.469 12.931 -2.736 1.00 10.49 90 VAL B O 1
ATOM 1530 N N . GLY B 1 91 ? 37.793 12.572 -4.515 1.00 8.23 91 GLY B N 1
ATOM 1531 C CA . GLY B 1 91 ? 36.686 12.658 -5.479 1.00 9.41 91 GLY B CA 1
ATOM 1532 C C . GLY B 1 91 ? 36.435 14.018 -5.990 1.00 8.73 91 GLY B C 1
ATOM 1533 O O . GLY B 1 91 ? 37.050 15.030 -5.653 1.00 9.23 91 GLY B O 1
ATOM 1534 N N . PHE B 1 92 ? 35.397 14.077 -6.872 1.00 9.13 92 PHE B N 1
ATOM 1535 C CA . PHE B 1 92 ? 34.924 15.315 -7.417 1.00 9.61 92 PHE B CA 1
ATOM 1536 C C . PHE B 1 92 ? 33.966 15.949 -6.464 1.00 9.33 92 PHE B C 1
ATOM 1537 O O . PHE B 1 92 ? 32.733 15.725 -6.505 1.00 11.07 92 PHE B O 1
ATOM 1545 N N . LYS B 1 93 ? 34.457 16.759 -5.520 1.00 9.03 93 LYS B N 1
ATOM 1546 C CA . LYS B 1 93 ? 33.702 17.367 -4.462 1.00 9.71 93 LYS B CA 1
ATOM 1547 C C . LYS B 1 93 ? 33.939 18.862 -4.484 1.00 8.92 93 LYS B C 1
ATOM 1548 O O . LYS B 1 93 ? 34.901 19.337 -3.851 1.00 9.34 93 LYS B O 1
ATOM 1554 N N . GLU B 1 94 ? 33.163 19.585 -5.282 1.00 9.08 94 GLU B N 1
ATOM 1555 C CA . GLU B 1 94 ? 33.538 20.933 -5.643 1.00 9.44 94 GLU B CA 1
ATOM 1556 C C . GLU B 1 94 ? 33.610 21.886 -4.464 1.00 9.33 94 GLU B C 1
ATOM 1557 O O . GLU B 1 94 ? 34.512 22.737 -4.418 1.00 9.87 94 GLU B O 1
ATOM 1563 N N . LYS B 1 95 ? 32.675 21.812 -3.525 1.00 9.33 95 LYS B N 1
ATOM 1564 C CA . LYS B 1 95 ? 32.687 22.726 -2.449 1.00 9.22 95 LYS B CA 1
ATOM 1565 C C . LYS B 1 95 ? 33.868 22.424 -1.491 1.00 9.30 95 LYS B C 1
ATOM 1566 O O . LYS B 1 95 ? 34.507 23.370 -0.991 1.00 10.05 95 LYS B O 1
ATOM 1572 N N . GLU B 1 96 ? 34.165 21.163 -1.274 1.00 8.54 96 GLU B N 1
ATOM 1573 C CA . GLU B 1 96 ? 35.347 20.807 -0.501 1.00 8.72 96 GLU B CA 1
ATOM 1574 C C . GLU B 1 96 ? 36.596 21.290 -1.174 1.00 8.64 96 GLU B C 1
ATOM 1575 O O . GLU B 1 96 ? 37.569 21.743 -0.479 1.00 10.49 96 GLU B O 1
ATOM 1581 N N . ILE B 1 97 ? 36.758 21.153 -2.457 1.00 8.85 97 ILE B N 1
ATOM 1582 C CA . ILE B 1 97 ? 37.928 21.609 -3.179 1.00 9.38 97 ILE B CA 1
ATOM 1583 C C . ILE B 1 97 ? 38.079 23.097 -2.994 1.00 10.08 97 ILE B C 1
ATOM 1584 O O . ILE B 1 97 ? 39.194 23.584 -2.610 1.00 10.60 97 ILE B O 1
ATOM 1589 N N . ARG B 1 98 ? 37.003 23.891 -3.196 1.00 9.63 98 ARG B N 1
ATOM 1590 C CA . ARG B 1 98 ? 37.121 25.328 -3.017 1.00 9.56 98 ARG B CA 1
ATOM 1591 C C . ARG B 1 98 ? 37.536 25.687 -1.569 1.00 10.20 98 ARG B C 1
ATOM 1592 O O . ARG B 1 98 ? 38.377 26.557 -1.353 1.00 11.38 98 ARG B O 1
ATOM 1600 N N . GLU B 1 99 ? 36.879 25.104 -0.568 1.00 9.69 99 GLU B N 1
ATOM 1601 C CA . GLU B 1 99 ? 37.133 25.465 0.790 1.00 10.25 99 GLU B CA 1
ATOM 1602 C C . GLU B 1 99 ? 38.545 25.091 1.216 1.00 11.52 99 GLU B C 1
ATOM 1603 O O . GLU B 1 99 ? 39.236 25.875 1.865 1.00 11.99 99 GLU B O 1
ATOM 1609 N N . SER B 1 100 ? 38.977 23.909 0.818 1.00 10.43 100 SER B N 1
ATOM 1610 C CA . SER B 1 100 ? 40.335 23.463 1.166 1.00 11.79 100 SER B CA 1
ATOM 1611 C C . SER B 1 100 ? 41.428 24.305 0.509 1.00 11.56 100 SER B C 1
ATOM 1612 O O . SER B 1 100 ? 42.513 24.444 1.066 1.00 12.75 100 SER B O 1
ATOM 1615 N N . LEU B 1 101 ? 41.163 24.884 -0.634 1.00 11.98 101 LEU B N 1
ATOM 1616 C CA . LEU B 1 101 ? 42.126 25.746 -1.338 1.00 11.87 101 LEU B CA 1
ATOM 1617 C C . LEU B 1 101 ? 42.004 27.193 -0.866 1.00 13.08 101 LEU B C 1
ATOM 1618 O O . LEU B 1 101 ? 42.742 28.069 -1.299 1.00 17.73 101 LEU B O 1
ATOM 1623 N N . GLY B 1 102 ? 41.093 27.495 -0.003 1.00 11.66 102 GLY B N 1
ATOM 1624 C CA . GLY B 1 102 ? 41.062 28.841 0.576 1.00 13.05 102 GLY B CA 1
ATOM 1625 C C . GLY B 1 102 ? 40.223 29.843 -0.154 1.00 12.28 102 GLY B C 1
ATOM 1626 O O . GLY B 1 102 ? 40.330 31.027 0.157 1.00 15.00 102 GLY B O 1
ATOM 1627 N N . PHE B 1 103 ? 39.385 29.414 -1.080 1.00 12.66 103 PHE B N 1
ATOM 1628 C CA . PHE B 1 103 ? 38.525 30.358 -1.784 1.00 13.12 103 PHE B CA 1
ATOM 1629 C C . PHE B 1 103 ? 37.442 30.896 -0.906 1.00 18.78 103 PHE B C 1
ATOM 1630 O O . PHE B 1 103 ? 37.169 30.349 0.148 1.00 20.18 103 PHE B O 1
#

InterPro domains:
  IPR002109 Glutaredoxin [PF00462] (21-83)
  IPR011767 Glutaredoxin active site [PS00195] (23-39)
  IPR036249 Thioredoxin-like superfamily [SSF52833] (20-91)

Secondary structure (DSSP, 8-state):
-EEE-TTS-EEEEEE-SSB--S-EEEEE-SS-HHHHHHHHHHHHHTB-EEEEEGGG--HHHHHHHHHHHHHH-TT--S-EEEETTTEEEES--HHHHHHHTT-/---B-TTS-B--EEEE--B-SS-EEEEE-SS-HHHHHHHHHHHHHTB-EEEEEGGGS-HHHHHHHHHHHHTT-TT--S-EEEETTTEEEESS-HHHHHHHTT-

Solvent-accessible surface area: 11178 Å² total; per-residue (Å²): 24,23,7,3,9,142,136,26,81,75,4,58,1,49,65,15,61,50,85,92,104,40,115,2,20,4,20,1,52,22,107,26,109,141,1,53,101,0,45,125,22,0,69,120,38,34,5,10,4,17,7,13,15,7,76,58,17,74,59,162,86,67,97,104,10,26,90,47,0,126,152,39,9,115,90,38,37,46,1,0,0,4,5,72,82,144,92,29,1,62,21,48,105,99,134,43,0,89,87,43,3,56,101,86,148,60,92,64,170,168,49,87,133,29,90,19,91,99,43,93,38,88,117,85,20,72,3,40,0,15,0,58,36,124,33,117,114,2,139,104,0,55,112,31,0,68,112,37,37,1,34,2,46,22,33,25,1,69,67,40,127,56,67,90,58,93,114,10,24,89,46,0,98,91,6,8,111,92,31,45,40,2,0,1,2,2,87,63,59,66,0,0,56,2,49,71,82,66,14,0,81,82,17,8,58,96

Radius of gyration: 19.18 Å; Cα contacts (8 Å, |Δi|>4): 386; chains: 2; bounding box: 46×30×59 Å